Protein AF-A0A7C3DQB7-F1 (afdb_monomer_lite)

Secondary structure (DSSP, 8-state):
--HHHHHHHHHHHHHHTT--SSPEEEEEETTEE--SPEEEETT-----EEEEEEEETTEE--S-EEEEEEEE--TT-SS-EEE-SEEE--TTSEEEEEEE--SS-EEEEEEEEE--TT-SS---EEEEEEEE-TTHHHHHHHHHHHHHHHHHHHHHHHHHHHHHHHHHHHHHHHHHHHSSHHHHHHHHHHHHHHH--HHHHHHHHHHHHHTTSS-HHHHHHHHHHHHHHHHHHHHHHHS-HHHHHHHHHHHHHHH-

Radius of gyration: 28.59 Å; chains: 1; bounding box: 63×39×81 Å

Foldseek 3Di:
DVVCVVVVVVVVVVVVVDPDQDKDKFFDDPPDRDPDAAEDEAPDPPWDWRKIAIDGVNHADFFWKKAKDWPDDPPPFDPWDKDPRIFTQDPRNIGTITTDRHNDFDKTKIWMWTDDPPDPDTPIDIHIYGHDYPCVVVVVVVVVVVVVVVLLVVLLVVLVVCCVVQPVNQLVVQCVQLVDLVSLLCLLLVVCLVVVDLVSLVSSLVSCCVSVSYPPVSSVSSNNSVVVNNVVVVVVVVPVCVVVVVVVVVVVVVVD

pLDDT: mean 70.32, std 17.38, range [29.88, 95.69]

Structure (mmCIF, N/CA/C/O backbone):
data_AF-A0A7C3DQB7-F1
#
_entry.id   AF-A0A7C3DQB7-F1
#
loop_
_atom_site.group_PDB
_atom_site.id
_atom_site.type_symbol
_atom_site.label_atom_id
_atom_site.label_alt_id
_atom_site.label_comp_id
_atom_site.label_asym_id
_atom_site.label_entity_id
_atom_site.label_seq_id
_atom_site.pdbx_PDB_ins_code
_atom_site.Cartn_x
_atom_site.Cartn_y
_atom_site.Cartn_z
_atom_site.occupancy
_atom_site.B_iso_or_equiv
_atom_site.auth_seq_id
_atom_site.auth_comp_id
_atom_site.auth_asym_id
_atom_site.auth_atom_id
_atom_site.pdbx_PDB_model_num
ATOM 1 N N . MET A 1 1 ? -33.770 13.300 -24.784 1.00 46.00 1 MET A N 1
ATOM 2 C CA . MET A 1 1 ? -32.727 14.197 -24.232 1.00 46.00 1 MET A CA 1
ATOM 3 C C . MET A 1 1 ? -31.718 13.507 -23.292 1.00 46.00 1 MET A C 1
ATOM 5 O O . MET A 1 1 ? -30.933 14.201 -22.672 1.00 46.00 1 MET A O 1
ATOM 9 N N . LYS A 1 2 ? -31.690 12.160 -23.196 1.00 38.75 2 LYS A N 1
ATOM 10 C CA . LYS A 1 2 ? -30.679 11.393 -22.429 1.00 38.75 2 LYS A CA 1
ATOM 11 C C . LYS A 1 2 ? -29.595 10.732 -23.301 1.00 38.75 2 LYS A C 1
ATOM 13 O O . LYS A 1 2 ? -28.577 10.319 -22.772 1.00 38.75 2 LYS A O 1
ATOM 18 N N . SER A 1 3 ? -29.767 10.667 -24.629 1.00 38.22 3 SER A N 1
ATOM 19 C CA . SER A 1 3 ? -28.745 10.096 -25.523 1.00 38.22 3 SER A CA 1
ATOM 20 C C . SER A 1 3 ? -27.682 11.112 -25.958 1.00 38.22 3 SER A C 1
ATOM 22 O O . SER A 1 3 ? -26.527 10.746 -26.113 1.00 38.22 3 SER A O 1
ATOM 24 N N . LEU A 1 4 ? -28.030 12.399 -26.074 1.00 46.25 4 LEU A N 1
ATOM 25 C CA . LEU A 1 4 ? -27.113 13.463 -26.514 1.00 46.25 4 LEU A CA 1
ATOM 26 C C . LEU A 1 4 ? -25.909 13.672 -25.583 1.00 46.25 4 LEU A C 1
ATOM 28 O O . LEU A 1 4 ? -24.855 14.071 -26.057 1.00 46.25 4 LEU A O 1
ATOM 32 N N . PHE A 1 5 ? -26.030 13.359 -24.290 1.00 49.47 5 PHE A N 1
ATOM 33 C CA . PHE A 1 5 ? -24.924 13.513 -23.340 1.00 49.47 5 PHE A CA 1
ATOM 34 C C . PHE A 1 5 ? -23.953 12.323 -23.374 1.00 49.47 5 PHE A C 1
ATOM 36 O O . PHE A 1 5 ? -22.748 12.517 -23.296 1.00 49.47 5 PHE A O 1
ATOM 43 N N . VAL A 1 6 ? -24.457 11.099 -23.581 1.00 50.00 6 VAL A N 1
ATOM 44 C CA . VAL A 1 6 ? -23.614 9.899 -23.741 1.00 50.00 6 VAL A CA 1
ATOM 45 C C . VAL A 1 6 ? -22.915 9.915 -25.099 1.00 50.00 6 VAL A C 1
ATOM 47 O O . VAL A 1 6 ? -21.712 9.685 -25.167 1.00 50.00 6 VAL A O 1
ATOM 50 N N . TYR A 1 7 ? -23.630 10.281 -26.169 1.00 45.94 7 TYR A N 1
ATOM 51 C CA . TYR A 1 7 ? -23.009 10.487 -27.477 1.00 45.94 7 TYR A CA 1
ATOM 52 C C . TYR A 1 7 ? -22.073 11.694 -27.476 1.00 45.94 7 TYR A C 1
ATOM 54 O O . TYR A 1 7 ? -21.039 11.617 -28.116 1.00 45.94 7 TYR A O 1
ATOM 62 N N . GLY A 1 8 ? -22.372 12.760 -26.728 1.00 60.28 8 GLY A N 1
ATOM 63 C CA . GLY A 1 8 ? -21.492 13.921 -26.574 1.00 60.28 8 GLY A CA 1
ATOM 64 C C . GLY A 1 8 ? -20.206 13.605 -25.812 1.00 60.28 8 GLY A C 1
ATOM 65 O O . GLY A 1 8 ? -19.142 14.031 -26.241 1.00 60.28 8 GLY A O 1
ATOM 66 N N . LEU A 1 9 ? -20.272 12.804 -24.742 1.00 45.72 9 LEU A N 1
ATOM 67 C CA . LEU A 1 9 ? -19.091 12.352 -24.001 1.00 45.72 9 LEU A CA 1
ATOM 68 C C . LEU A 1 9 ? -18.266 11.357 -24.825 1.00 45.72 9 LEU A C 1
ATOM 70 O O . LEU A 1 9 ? -17.045 11.420 -24.801 1.00 45.72 9 LEU A O 1
ATOM 74 N N . MET A 1 10 ? -18.917 10.495 -25.611 1.00 40.31 10 MET A N 1
ATOM 75 C CA . MET A 1 10 ? -18.246 9.583 -26.539 1.00 40.31 10 MET A CA 1
ATOM 76 C C . MET A 1 10 ? -17.636 10.331 -27.734 1.00 40.31 10 MET A C 1
ATOM 78 O O . MET A 1 10 ? -16.515 10.017 -28.106 1.00 40.31 10 MET A O 1
ATOM 82 N N . LEU A 1 11 ? -18.297 11.363 -28.280 1.00 44.25 11 LEU A N 1
ATOM 83 C CA . LEU A 1 11 ? -17.734 12.237 -29.318 1.00 44.25 11 LEU A CA 1
ATOM 84 C C . LEU A 1 11 ? -16.585 13.080 -28.766 1.00 44.25 11 LEU A C 1
ATOM 86 O O . LEU A 1 11 ? -15.597 13.267 -29.454 1.00 44.25 11 LEU A O 1
ATOM 90 N N . TRP A 1 12 ? -16.688 13.575 -27.533 1.00 43.19 12 TRP A N 1
ATOM 91 C CA . TRP A 1 12 ? -15.635 14.341 -26.864 1.00 43.19 12 TRP A CA 1
ATOM 92 C C . TRP A 1 12 ? -14.424 13.458 -26.526 1.00 43.19 12 TRP A C 1
ATOM 94 O O . TRP A 1 12 ? -13.288 13.869 -26.745 1.00 43.19 12 TRP A O 1
ATOM 104 N N . PHE A 1 13 ? -14.655 12.206 -26.114 1.00 38.53 13 PHE A N 1
ATOM 105 C CA . PHE A 1 13 ? -13.614 11.189 -25.932 1.00 38.53 13 PHE A CA 1
ATOM 106 C C . PHE A 1 13 ? -13.013 10.734 -27.275 1.00 38.53 13 PHE A C 1
ATOM 108 O O . PHE A 1 13 ? -11.812 10.503 -27.364 1.00 38.53 13 PHE A O 1
ATOM 115 N N . MET A 1 14 ? -13.812 10.675 -28.348 1.00 37.47 14 MET A N 1
ATOM 116 C CA . MET A 1 14 ? -13.349 10.404 -29.717 1.00 37.47 14 MET A CA 1
ATOM 117 C C . MET A 1 14 ? -12.585 11.588 -30.333 1.00 37.47 14 MET A C 1
ATOM 119 O O . MET A 1 14 ? -11.627 11.367 -31.069 1.00 37.47 14 MET A O 1
ATOM 123 N N . LEU A 1 15 ? -12.952 12.831 -30.002 1.00 39.22 15 LEU A N 1
ATOM 124 C CA . LEU A 1 15 ? -12.290 14.060 -30.455 1.00 39.22 15 LEU A CA 1
ATOM 125 C C . LEU A 1 15 ? -10.992 14.340 -29.682 1.00 39.22 15 LEU A C 1
ATOM 127 O O . LEU A 1 15 ? -10.060 14.883 -30.266 1.00 39.22 15 LEU A O 1
ATOM 131 N N . GLN A 1 16 ? -10.878 13.907 -28.418 1.00 38.78 16 GLN A N 1
ATOM 132 C CA . GLN A 1 16 ? -9.590 13.864 -27.706 1.00 38.78 16 GLN A CA 1
ATOM 133 C C . GLN A 1 16 ? -8.645 12.770 -28.232 1.00 38.78 16 GLN A C 1
ATOM 135 O O . GLN A 1 16 ? -7.443 12.850 -28.004 1.00 38.78 16 GLN A O 1
ATOM 140 N N . GLN A 1 17 ? -9.172 11.766 -28.941 1.00 37.22 17 GLN A N 1
ATOM 141 C CA . GLN A 1 17 ? -8.421 10.628 -29.487 1.00 37.22 17 GLN A CA 1
ATOM 142 C C . GLN A 1 17 ? -8.010 10.795 -30.958 1.00 37.22 17 GLN A C 1
ATOM 144 O O . GLN A 1 17 ? -7.588 9.808 -31.556 1.00 37.22 17 GLN A O 1
ATOM 149 N N . GLY A 1 18 ? -8.136 12.002 -31.532 1.00 32.88 18 GLY A N 1
ATOM 150 C CA . GLY A 1 18 ? -7.553 12.370 -32.828 1.00 32.88 18 GLY A CA 1
ATOM 151 C C . GLY A 1 18 ? -7.708 11.298 -33.910 1.00 32.88 18 GLY A C 1
ATOM 152 O O . GLY A 1 18 ? -6.731 10.677 -34.306 1.00 32.88 18 GLY A O 1
ATOM 153 N N . TRP A 1 19 ? -8.934 11.045 -34.378 1.00 29.88 19 TRP A N 1
ATOM 154 C CA . TRP A 1 19 ? -9.154 10.180 -35.543 1.00 29.88 19 TRP A CA 1
ATOM 155 C C . TRP A 1 19 ? -8.715 10.906 -36.823 1.00 29.88 19 TRP A C 1
ATOM 157 O O . TRP A 1 19 ? -9.541 11.431 -37.569 1.00 29.88 19 TRP A O 1
ATOM 167 N N . SER A 1 20 ? -7.410 10.943 -37.077 1.00 33.19 20 SER A N 1
ATOM 168 C CA . SER A 1 20 ? -6.867 11.079 -38.424 1.00 33.19 20 SER A CA 1
ATOM 169 C C . SER A 1 20 ? -6.777 9.683 -39.052 1.00 33.19 20 SER A C 1
ATOM 171 O O . SER A 1 20 ? -6.645 8.667 -38.368 1.00 33.19 20 SER A O 1
ATOM 173 N N . SER A 1 21 ? -6.875 9.590 -40.377 1.00 32.53 21 SER A N 1
ATOM 174 C CA . SER A 1 21 ? -6.676 8.355 -41.155 1.00 32.53 21 SER A CA 1
ATOM 175 C C . SER A 1 21 ? -5.215 7.869 -41.158 1.00 32.53 21 SER A C 1
ATOM 177 O O . SER A 1 21 ? -4.777 7.203 -42.101 1.00 32.53 21 SER A O 1
ATOM 179 N N . GLU A 1 22 ? -4.456 8.243 -40.135 1.00 44.31 22 GLU A N 1
ATOM 180 C CA . GLU A 1 22 ? -3.018 8.075 -40.018 1.00 44.31 22 GLU A CA 1
ATOM 181 C C . GLU A 1 22 ? -2.684 6.758 -39.313 1.00 44.31 22 GLU A C 1
ATOM 183 O O . GLU A 1 22 ? -3.517 6.106 -38.674 1.00 44.31 22 GLU A O 1
ATOM 188 N N . LEU A 1 23 ? -1.456 6.308 -39.530 1.00 46.19 23 LEU A N 1
ATOM 189 C CA . LEU A 1 23 ? -0.911 5.122 -38.891 1.00 46.19 23 LEU A CA 1
ATOM 190 C C . LEU A 1 23 ? -0.693 5.437 -37.412 1.00 46.19 23 LEU A C 1
ATOM 192 O O . LEU A 1 23 ? 0.001 6.401 -37.120 1.00 46.19 23 LEU A O 1
ATOM 196 N N . ARG A 1 24 ? -1.264 4.627 -36.513 1.00 50.59 24 ARG A N 1
ATOM 197 C CA . ARG A 1 24 ? -1.057 4.751 -35.066 1.00 50.59 24 ARG A CA 1
ATOM 198 C C . ARG A 1 24 ? 0.006 3.780 -34.574 1.00 50.59 24 ARG A C 1
ATOM 200 O O . ARG A 1 24 ? -0.038 2.597 -34.932 1.00 50.59 24 ARG A O 1
ATOM 207 N N . ILE A 1 25 ? 0.918 4.257 -33.731 1.00 52.72 25 ILE A N 1
ATOM 208 C CA . ILE A 1 25 ? 1.920 3.439 -33.031 1.00 52.72 25 ILE A CA 1
ATOM 209 C C . ILE A 1 25 ? 1.492 3.218 -31.571 1.00 52.72 25 ILE A C 1
ATOM 211 O O . ILE A 1 25 ? 1.480 4.153 -30.779 1.00 52.72 25 ILE A O 1
ATOM 215 N N . ASP A 1 26 ? 1.215 1.972 -31.180 1.00 59.06 26 ASP A N 1
ATOM 216 C CA . ASP A 1 26 ? 0.879 1.607 -29.798 1.00 59.06 26 ASP A CA 1
ATOM 217 C C . ASP A 1 26 ? 1.982 0.750 -29.150 1.00 59.06 26 ASP A C 1
ATOM 219 O O . ASP A 1 26 ? 2.473 -0.231 -29.722 1.00 59.06 26 ASP A O 1
ATOM 223 N N . LYS A 1 27 ? 2.351 1.079 -27.904 1.00 57.03 27 LYS A N 1
ATOM 224 C CA . LYS A 1 27 ? 3.232 0.244 -27.070 1.00 57.03 27 LYS A CA 1
ATOM 225 C C . LYS A 1 27 ? 2.434 -0.928 -26.509 1.00 57.03 27 LYS A C 1
ATOM 227 O O . LYS A 1 27 ? 1.573 -0.726 -25.654 1.00 57.03 27 LYS A O 1
ATOM 232 N N . GLN A 1 28 ? 2.759 -2.150 -26.920 1.00 52.81 28 GLN A N 1
ATOM 233 C CA . GLN A 1 28 ? 2.106 -3.350 -26.402 1.00 52.81 28 GLN A CA 1
ATOM 234 C C . GLN A 1 28 ? 3.008 -4.028 -25.360 1.00 52.81 28 GLN A C 1
ATOM 236 O O . GLN A 1 28 ? 4.063 -4.565 -25.688 1.00 52.81 28 GLN A O 1
ATOM 241 N N . HIS A 1 29 ? 2.593 -4.002 -24.092 1.00 45.47 29 HIS A N 1
ATOM 242 C CA . HIS A 1 29 ? 3.190 -4.795 -23.011 1.00 45.47 29 HIS A CA 1
ATOM 243 C C . HIS A 1 29 ? 2.168 -5.861 -22.602 1.00 45.47 29 HIS A C 1
ATOM 245 O O . HIS A 1 29 ? 1.009 -5.496 -22.448 1.00 45.47 29 HIS A O 1
ATOM 251 N N . ASP A 1 30 ? 2.560 -7.139 -22.500 1.00 36.94 30 ASP A N 1
ATOM 252 C CA . ASP A 1 30 ? 1.708 -8.330 -22.255 1.00 36.94 30 ASP A CA 1
ATOM 253 C C . ASP A 1 30 ? 0.332 -8.044 -21.606 1.00 36.94 30 ASP A C 1
ATOM 255 O O . ASP A 1 30 ? 0.155 -8.135 -20.392 1.00 36.94 30 ASP A O 1
ATOM 259 N N . GLY A 1 31 ? -0.663 -7.701 -22.438 1.00 33.97 31 GLY A N 1
ATOM 260 C CA . GLY A 1 31 ? -2.051 -7.464 -22.021 1.00 33.97 31 GLY A CA 1
ATOM 261 C C . GLY A 1 31 ? -2.571 -6.016 -22.014 1.00 33.97 31 GLY A C 1
ATOM 262 O O . GLY A 1 31 ? -3.731 -5.827 -21.654 1.00 33.97 31 GLY A O 1
ATOM 263 N N . GLY A 1 32 ? -1.814 -4.997 -22.439 1.00 31.91 32 GLY A N 1
ATOM 264 C CA . GLY A 1 32 ? -2.332 -3.621 -22.506 1.00 31.91 32 GLY A CA 1
ATOM 265 C C . GLY A 1 32 ? -1.467 -2.613 -23.273 1.00 31.91 32 GLY A C 1
ATOM 266 O O . GLY A 1 32 ? -0.279 -2.837 -23.513 1.00 31.91 32 GLY A O 1
ATOM 267 N N . ILE A 1 33 ? -2.092 -1.491 -23.658 1.00 38.22 33 ILE A N 1
ATOM 268 C CA . ILE A 1 33 ? -1.424 -0.310 -24.228 1.00 38.22 33 ILE A CA 1
ATOM 269 C C . ILE A 1 33 ? -0.689 0.386 -23.079 1.00 38.22 33 ILE A C 1
ATOM 271 O O . ILE A 1 33 ? -1.323 0.972 -22.202 1.00 38.22 33 ILE A O 1
ATOM 275 N N . ALA A 1 34 ? 0.638 0.280 -23.029 1.00 43.78 34 ALA A N 1
ATOM 276 C CA . ALA A 1 34 ? 1.411 0.860 -21.935 1.00 43.78 34 ALA A CA 1
ATOM 277 C C . ALA A 1 34 ? 1.776 2.317 -22.258 1.00 43.78 34 ALA A C 1
ATOM 279 O O . ALA A 1 34 ? 2.610 2.584 -23.114 1.00 43.78 34 ALA A O 1
ATOM 280 N N . LEU A 1 35 ? 1.206 3.272 -21.527 1.00 44.69 35 LEU A N 1
ATOM 281 C CA . LEU A 1 35 ? 1.632 4.681 -21.543 1.00 44.69 35 LEU A CA 1
ATOM 282 C C . LEU A 1 35 ? 2.660 4.981 -20.437 1.00 44.69 35 LEU A C 1
ATOM 284 O O . LEU A 1 35 ? 2.729 6.090 -19.916 1.00 44.69 35 LEU A O 1
ATOM 288 N N . GLU A 1 36 ? 3.455 3.984 -20.044 1.00 50.03 36 GLU A N 1
ATOM 289 C CA . GLU A 1 36 ? 4.138 4.005 -18.751 1.00 50.03 36 GLU A CA 1
ATOM 290 C C . GLU A 1 36 ? 5.657 3.804 -18.854 1.00 50.03 36 GLU A C 1
ATOM 292 O O . GLU A 1 36 ? 6.162 2.965 -19.618 1.00 50.03 36 GLU A O 1
ATOM 297 N N . THR A 1 37 ? 6.374 4.610 -18.061 1.00 53.47 37 THR A N 1
ATOM 298 C CA . THR A 1 37 ? 7.813 4.521 -17.792 1.00 53.47 37 THR A CA 1
ATOM 299 C C . THR A 1 37 ? 8.161 3.109 -17.341 1.00 53.47 37 THR A C 1
ATOM 301 O O . THR A 1 37 ? 7.679 2.638 -16.312 1.00 53.47 37 THR A O 1
ATOM 304 N N . THR A 1 38 ? 9.023 2.424 -18.086 1.00 58.75 38 THR A N 1
ATOM 305 C CA . THR A 1 38 ? 9.415 1.053 -17.750 1.00 58.75 38 THR A CA 1
ATOM 306 C C . THR A 1 38 ? 10.691 1.087 -16.918 1.00 58.75 38 THR A C 1
ATOM 308 O O . THR A 1 38 ? 11.724 1.582 -17.368 1.00 58.75 38 THR A O 1
ATOM 311 N N . ARG A 1 39 ? 10.627 0.578 -15.685 1.00 58.94 39 ARG A N 1
ATOM 312 C CA . ARG A 1 39 ? 11.808 0.422 -14.829 1.00 58.94 39 ARG A CA 1
ATOM 313 C C . ARG A 1 39 ? 12.513 -0.886 -15.163 1.00 58.94 39 ARG A C 1
ATOM 315 O O . ARG A 1 39 ? 11.884 -1.941 -15.132 1.00 58.94 39 ARG A O 1
ATOM 322 N N . VAL A 1 40 ? 13.802 -0.814 -15.469 1.00 63.16 40 VAL A N 1
ATOM 323 C CA . VAL A 1 40 ? 14.635 -1.969 -15.829 1.00 63.16 40 VAL A CA 1
ATOM 324 C C . VAL A 1 40 ? 15.837 -2.015 -14.889 1.00 63.16 40 VAL A C 1
ATOM 326 O O . VAL A 1 40 ? 16.320 -0.972 -14.453 1.00 63.16 40 VAL A O 1
ATOM 329 N N . THR A 1 41 ? 16.299 -3.207 -14.513 1.00 62.47 41 THR A N 1
ATOM 330 C CA . THR A 1 41 ? 17.443 -3.332 -13.597 1.00 62.47 41 THR A CA 1
ATOM 331 C C . THR A 1 41 ? 18.756 -3.241 -14.380 1.00 62.47 41 THR A C 1
ATOM 333 O O . THR A 1 41 ? 18.906 -3.907 -15.403 1.00 62.47 41 THR A O 1
ATOM 336 N N . ALA A 1 42 ? 19.707 -2.430 -13.904 1.00 61.84 42 ALA A N 1
ATOM 337 C CA . ALA A 1 42 ? 21.042 -2.323 -14.506 1.00 61.84 42 ALA A CA 1
ATOM 338 C C . ALA A 1 42 ? 21.740 -3.696 -14.566 1.00 61.84 42 ALA A C 1
ATOM 340 O O . ALA A 1 42 ? 21.726 -4.434 -13.576 1.00 61.84 42 ALA A O 1
ATOM 341 N N . GLY A 1 43 ? 22.351 -4.028 -15.709 1.00 57.66 43 GLY A N 1
ATOM 342 C CA . GLY A 1 43 ? 23.081 -5.291 -15.902 1.00 57.66 43 GLY A CA 1
ATOM 343 C C . GLY A 1 43 ? 22.208 -6.530 -16.154 1.00 57.66 43 GLY A C 1
ATOM 344 O O . GLY A 1 43 ? 22.712 -7.653 -16.120 1.00 57.66 43 GLY A O 1
ATOM 345 N N . GLN A 1 44 ? 20.907 -6.357 -16.403 1.00 62.09 44 GLN A N 1
ATOM 346 C CA . GLN A 1 44 ? 20.012 -7.454 -16.771 1.00 62.09 44 GLN A CA 1
ATOM 347 C C . GLN A 1 44 ? 20.294 -7.933 -18.209 1.00 62.09 44 GLN A C 1
ATOM 349 O O . GLN A 1 44 ? 20.218 -7.156 -19.155 1.00 62.09 44 GLN A O 1
ATOM 354 N N . THR A 1 45 ? 20.601 -9.224 -18.373 1.00 56.69 45 THR A N 1
ATOM 355 C CA . THR A 1 45 ? 20.858 -9.877 -19.675 1.00 56.69 45 THR A CA 1
ATOM 356 C C . THR A 1 45 ? 19.618 -10.516 -20.306 1.00 56.69 45 THR A C 1
ATOM 358 O O . THR A 1 45 ? 19.677 -10.948 -21.455 1.00 56.69 45 THR A O 1
ATOM 361 N N . ASP A 1 46 ? 18.505 -10.589 -19.568 1.00 51.91 46 ASP A N 1
ATOM 362 C CA . ASP A 1 46 ? 17.226 -11.111 -20.055 1.00 51.91 46 ASP A CA 1
ATOM 363 C C . ASP A 1 46 ? 16.536 -10.059 -20.933 1.00 51.91 46 ASP A C 1
ATOM 365 O O . ASP A 1 46 ? 15.962 -9.086 -20.433 1.00 51.91 46 ASP A O 1
ATOM 369 N N . ILE A 1 47 ? 16.663 -10.221 -22.251 1.00 56.84 47 ILE A N 1
ATOM 370 C CA . ILE A 1 47 ? 16.161 -9.260 -23.231 1.00 56.84 47 ILE A CA 1
ATOM 371 C C . ILE A 1 47 ? 14.713 -9.599 -23.554 1.00 56.84 47 ILE A C 1
ATOM 373 O O . ILE A 1 47 ? 14.424 -10.554 -24.276 1.00 56.84 47 ILE A O 1
ATOM 377 N N . ARG A 1 48 ? 13.786 -8.784 -23.056 1.00 59.25 48 ARG A N 1
ATOM 378 C CA . ARG A 1 48 ? 12.392 -8.841 -23.500 1.00 59.25 48 ARG A CA 1
ATOM 379 C C . ARG A 1 48 ? 12.226 -7.968 -24.745 1.00 59.25 48 ARG A C 1
ATOM 381 O O . ARG A 1 48 ? 12.666 -6.815 -24.704 1.00 59.25 48 ARG A O 1
ATOM 388 N N . PRO A 1 49 ? 11.614 -8.474 -25.833 1.00 62.16 49 PRO A N 1
ATOM 389 C CA . PRO A 1 49 ? 11.385 -7.665 -27.019 1.00 62.16 49 PRO A CA 1
ATOM 390 C C . PRO A 1 49 ? 10.420 -6.527 -26.677 1.00 62.16 49 PRO A C 1
ATOM 392 O O . PRO A 1 49 ? 9.331 -6.739 -26.138 1.00 62.16 49 PRO A O 1
ATOM 395 N N . LEU A 1 50 ? 10.832 -5.302 -26.977 1.00 67.44 50 LEU A N 1
ATOM 396 C CA . LEU A 1 50 ? 9.964 -4.142 -26.990 1.00 67.44 50 LEU A CA 1
ATOM 397 C C . LEU A 1 50 ? 9.088 -4.240 -28.237 1.00 67.44 50 LEU A C 1
ATOM 399 O O . LEU A 1 50 ? 9.533 -3.946 -29.346 1.00 67.44 50 LEU A O 1
ATOM 403 N N . ARG A 1 51 ? 7.847 -4.676 -28.039 1.00 67.94 51 ARG A N 1
ATOM 404 C CA . ARG A 1 51 ? 6.875 -4.826 -29.114 1.00 67.94 51 ARG A CA 1
ATOM 405 C C . ARG A 1 51 ? 6.128 -3.525 -29.360 1.00 67.94 51 ARG A C 1
ATOM 407 O O . ARG A 1 51 ? 5.486 -2.968 -28.463 1.00 67.94 51 ARG A O 1
ATOM 414 N N . VAL A 1 52 ? 6.188 -3.070 -30.600 1.00 68.69 52 VAL A N 1
ATOM 415 C CA . VAL A 1 52 ? 5.501 -1.877 -31.078 1.00 68.69 52 VAL A CA 1
ATOM 416 C C . VAL A 1 52 ? 4.467 -2.311 -32.101 1.00 68.69 52 VAL A C 1
ATOM 418 O O . VAL A 1 52 ? 4.816 -2.911 -33.115 1.00 68.69 52 VAL A O 1
ATOM 421 N N . LYS A 1 53 ? 3.191 -2.037 -31.837 1.00 69.19 53 LYS A N 1
ATOM 422 C CA . LYS A 1 53 ? 2.106 -2.396 -32.747 1.00 69.19 53 LYS A CA 1
ATOM 423 C C . LYS A 1 53 ? 1.742 -1.193 -33.603 1.00 69.19 53 LYS A C 1
ATOM 425 O O . LYS A 1 53 ? 1.372 -0.152 -33.070 1.00 69.19 53 LYS A O 1
ATOM 430 N N . VAL A 1 54 ? 1.797 -1.353 -34.919 1.00 66.19 54 VAL A N 1
ATOM 431 C CA . VAL A 1 54 ? 1.309 -0.347 -35.863 1.00 66.19 54 VAL A CA 1
ATOM 432 C C . VAL A 1 54 ? -0.086 -0.747 -36.315 1.00 66.19 54 VAL A C 1
ATOM 434 O O . VAL A 1 54 ? -0.290 -1.812 -36.907 1.00 66.19 54 VAL A O 1
ATOM 437 N N . SER A 1 55 ? -1.059 0.107 -36.016 1.00 63.72 55 SER A N 1
ATOM 438 C CA . SER A 1 55 ? -2.455 -0.126 -36.374 1.00 63.72 55 SER A CA 1
ATOM 439 C C . SER A 1 55 ? -3.015 1.055 -37.153 1.00 63.72 55 SER A C 1
ATOM 441 O O . SER A 1 55 ? -2.793 2.210 -36.804 1.00 63.72 55 SER A O 1
ATOM 443 N N . LYS A 1 56 ? -3.807 0.773 -38.185 1.00 57.16 56 LYS A N 1
ATOM 444 C CA . LYS A 1 56 ? -4.638 1.771 -38.865 1.00 57.16 56 LYS A CA 1
ATOM 445 C C . LYS A 1 56 ? -6.085 1.430 -38.554 1.00 57.16 56 LYS A C 1
ATOM 447 O O . LYS A 1 56 ? -6.515 0.316 -38.836 1.00 57.16 56 LYS A O 1
ATOM 452 N N . LEU A 1 57 ? -6.826 2.344 -37.924 1.00 56.28 57 LEU A N 1
ATOM 453 C CA . LEU A 1 57 ? -8.216 2.097 -37.498 1.00 56.28 57 LEU A CA 1
ATOM 454 C C . LEU A 1 57 ? -8.369 0.810 -36.643 1.00 56.28 57 LEU A C 1
ATOM 456 O O . LEU A 1 57 ? -9.284 0.021 -36.863 1.00 56.28 57 LEU A O 1
ATOM 460 N N . LEU A 1 58 ? -7.445 0.571 -35.696 1.00 58.81 58 LEU A N 1
ATOM 461 C CA . LEU A 1 58 ? -7.339 -0.650 -34.864 1.00 58.81 58 LEU A CA 1
ATOM 462 C C . LEU A 1 58 ? -7.063 -1.973 -35.613 1.00 58.81 58 LEU A C 1
ATOM 464 O O . LEU A 1 58 ? -6.999 -3.029 -34.976 1.00 58.81 58 LEU A O 1
ATOM 468 N N . GLN A 1 59 ? -6.848 -1.946 -36.929 1.00 62.19 59 GLN A N 1
ATOM 469 C CA . GLN A 1 59 ? -6.442 -3.125 -37.695 1.00 62.19 59 GLN A CA 1
ATOM 470 C C . GLN A 1 59 ? -4.915 -3.164 -37.845 1.00 62.19 59 GLN A C 1
ATOM 472 O O . GLN A 1 59 ? -4.312 -2.123 -38.126 1.00 62.19 59 GLN A O 1
ATOM 477 N N . PRO A 1 60 ? -4.277 -4.333 -37.649 1.00 66.31 60 PRO A N 1
ATOM 478 C CA . PRO A 1 60 ? -2.833 -4.467 -37.791 1.00 66.31 60 PRO A CA 1
ATOM 479 C C . PRO A 1 60 ? -2.419 -4.226 -39.243 1.00 66.31 60 PRO A C 1
ATOM 481 O O . PRO A 1 60 ? -3.017 -4.790 -40.160 1.00 66.31 60 PRO A O 1
ATOM 484 N N . VAL A 1 61 ? -1.395 -3.396 -39.457 1.00 67.38 61 VAL A N 1
ATOM 485 C CA . VAL A 1 61 ? -0.872 -3.122 -40.802 1.00 67.38 61 VAL A CA 1
ATOM 486 C C . VAL A 1 61 ? 0.501 -3.765 -40.964 1.00 67.38 61 VAL A C 1
ATOM 488 O O . VAL A 1 61 ? 1.434 -3.474 -40.214 1.00 67.38 61 VAL A O 1
ATOM 491 N N . GLN A 1 62 ? 0.619 -4.648 -41.954 1.00 74.88 62 GLN A N 1
ATOM 492 C CA . GLN A 1 62 ? 1.845 -5.376 -42.277 1.00 74.88 62 GLN A CA 1
ATOM 493 C C . GLN A 1 62 ? 2.732 -4.581 -43.247 1.00 74.88 62 GLN A C 1
ATOM 495 O O . GLN A 1 62 ? 2.231 -3.876 -44.123 1.00 74.88 62 GLN A O 1
ATOM 500 N N . GLY A 1 63 ? 4.053 -4.750 -43.136 1.00 64.44 63 GLY A N 1
ATOM 501 C CA . GLY A 1 63 ? 5.019 -4.242 -44.115 1.00 64.44 63 GLY A CA 1
ATOM 502 C C . GLY A 1 63 ? 5.472 -2.796 -43.900 1.00 64.44 63 GLY A C 1
ATOM 503 O O . GLY A 1 63 ? 6.143 -2.241 -44.768 1.00 64.44 63 GLY A O 1
ATOM 504 N N . ILE A 1 64 ? 5.147 -2.186 -42.757 1.00 68.31 64 ILE A N 1
ATOM 505 C CA . ILE A 1 64 ? 5.590 -0.829 -42.411 1.00 68.31 64 ILE A CA 1
ATOM 506 C C . ILE A 1 64 ? 6.963 -0.902 -41.747 1.00 68.31 64 ILE A C 1
ATOM 508 O O . ILE A 1 64 ? 7.176 -1.696 -40.830 1.00 68.31 64 ILE A O 1
ATOM 512 N N . LYS A 1 65 ? 7.892 -0.056 -42.203 1.00 65.25 65 LYS A N 1
ATOM 513 C CA . LYS A 1 65 ? 9.207 0.113 -41.579 1.00 65.25 65 LYS A CA 1
ATOM 514 C C . LYS A 1 65 ? 9.087 1.033 -40.369 1.00 65.25 65 LYS A C 1
ATOM 516 O O . LYS A 1 65 ? 8.749 2.211 -40.500 1.00 65.25 65 LYS A O 1
ATOM 521 N N . VAL A 1 66 ? 9.386 0.485 -39.201 1.00 68.50 66 VAL A N 1
ATOM 522 C CA . VAL A 1 66 ? 9.439 1.211 -37.937 1.00 68.50 66 VAL A CA 1
ATOM 523 C C . VAL A 1 66 ? 10.904 1.374 -37.552 1.00 68.50 66 VAL A C 1
ATOM 525 O O . VAL A 1 66 ? 11.668 0.407 -37.549 1.00 68.50 66 VAL A O 1
ATOM 528 N N . TYR A 1 67 ? 11.290 2.603 -37.241 1.00 67.06 67 TYR A N 1
ATOM 529 C CA . TYR A 1 67 ? 12.643 2.981 -36.869 1.00 67.06 67 TYR A CA 1
ATOM 530 C C . TYR A 1 67 ? 12.674 3.290 -35.376 1.00 67.06 67 TYR A C 1
ATOM 532 O O . TYR A 1 67 ? 11.821 4.021 -34.870 1.00 67.06 67 TYR A O 1
ATOM 540 N N . ALA A 1 68 ? 13.663 2.762 -34.668 1.00 63.62 68 ALA A N 1
ATOM 541 C CA . ALA A 1 68 ? 13.905 3.077 -33.269 1.00 63.62 68 ALA A CA 1
ATOM 542 C C . ALA A 1 68 ? 15.262 3.769 -33.141 1.00 63.62 68 ALA A C 1
ATOM 544 O O . ALA A 1 68 ? 16.297 3.224 -33.519 1.00 63.62 68 ALA A O 1
ATOM 545 N N . SER A 1 69 ? 15.257 4.981 -32.594 1.00 59.31 69 SER A N 1
ATOM 546 C CA . SER A 1 69 ? 16.463 5.748 -32.304 1.00 59.31 69 SER A CA 1
ATOM 547 C C . SER A 1 69 ? 16.512 6.110 -30.831 1.00 59.31 69 SER A C 1
ATOM 549 O O . SER A 1 69 ? 15.509 6.426 -30.198 1.00 59.31 69 SER A O 1
ATOM 551 N N . VAL A 1 70 ? 17.710 6.101 -30.272 1.00 60.22 70 VAL A N 1
ATOM 552 C CA . VAL A 1 70 ? 17.940 6.453 -28.874 1.00 60.22 70 VAL A CA 1
ATOM 553 C C . VAL A 1 70 ? 18.241 7.939 -28.834 1.00 60.22 70 VAL A C 1
ATOM 555 O O . VAL A 1 70 ? 19.203 8.390 -29.449 1.00 60.22 70 VAL A O 1
ATOM 558 N N . THR A 1 71 ? 17.382 8.708 -28.174 1.00 59.03 71 THR A N 1
ATOM 559 C CA . THR A 1 71 ? 17.495 10.174 -28.132 1.00 59.03 71 THR A CA 1
ATOM 560 C C . THR A 1 71 ? 18.260 10.643 -26.902 1.00 59.03 71 THR A C 1
ATOM 562 O O . THR A 1 71 ? 18.970 11.639 -26.974 1.00 59.03 71 THR A O 1
ATOM 565 N N . GLU A 1 72 ? 18.173 9.909 -25.791 1.00 57.44 72 GLU A N 1
ATOM 566 C CA . GLU A 1 72 ? 18.926 10.210 -24.571 1.00 57.44 72 GLU A CA 1
ATOM 567 C C . GLU A 1 72 ? 19.535 8.927 -24.008 1.00 57.44 72 GLU A C 1
ATOM 569 O O . GLU A 1 72 ? 18.836 7.923 -23.828 1.00 57.44 72 GLU A O 1
ATOM 574 N N . LYS A 1 73 ? 20.840 8.985 -23.736 1.00 59.06 73 LYS A N 1
ATOM 575 C CA . LYS A 1 73 ? 21.652 7.917 -23.151 1.00 59.06 73 LYS A CA 1
ATOM 576 C C . LYS A 1 73 ? 22.255 8.423 -21.828 1.00 59.06 73 LYS A C 1
ATOM 578 O O . LYS A 1 73 ? 22.693 9.574 -21.797 1.00 59.06 73 LYS A O 1
ATOM 583 N N . PRO A 1 74 ? 22.320 7.604 -20.765 1.00 55.84 74 PRO A N 1
ATOM 584 C CA . PRO A 1 74 ? 23.054 7.940 -19.548 1.00 55.84 74 PRO A CA 1
ATOM 585 C C . PRO A 1 74 ? 24.530 8.253 -19.852 1.00 55.84 74 PRO A C 1
ATOM 587 O O . PRO A 1 74 ? 25.198 7.507 -20.574 1.00 55.84 74 PRO A O 1
ATOM 590 N N . GLU A 1 75 ? 25.058 9.350 -19.305 1.00 49.62 75 GLU A N 1
ATOM 591 C CA . GLU A 1 75 ? 26.477 9.700 -19.444 1.00 49.62 75 GLU A CA 1
ATOM 592 C C . GLU A 1 75 ? 27.376 8.584 -18.866 1.00 49.62 75 GLU A C 1
ATOM 594 O O . GLU A 1 75 ? 27.177 8.137 -17.738 1.00 49.62 75 GLU A O 1
ATOM 599 N N . GLY A 1 76 ? 28.376 8.132 -19.638 1.00 53.16 76 GLY A N 1
ATOM 600 C CA . GLY A 1 76 ? 29.396 7.169 -19.183 1.00 53.16 76 GLY A CA 1
ATOM 601 C C . GLY A 1 76 ? 29.125 5.679 -19.446 1.00 53.16 76 GLY A C 1
ATOM 602 O O . GLY A 1 76 ? 29.803 4.829 -18.877 1.00 53.16 76 GLY A O 1
ATOM 603 N N . GLU A 1 77 ? 28.153 5.325 -20.289 1.00 51.34 77 GLU A N 1
ATOM 604 C CA . GLU A 1 77 ? 27.808 3.917 -20.552 1.00 51.34 77 GLU A CA 1
ATOM 605 C C . GLU A 1 77 ? 28.716 3.212 -21.582 1.00 51.34 77 GLU A C 1
ATOM 607 O O . GLU A 1 77 ? 28.600 3.448 -22.793 1.00 51.34 77 GLU A O 1
ATOM 612 N N . ASP A 1 78 ? 29.484 2.225 -21.113 1.00 51.31 78 ASP A N 1
ATOM 613 C CA . ASP A 1 78 ? 29.922 1.066 -21.900 1.00 51.31 78 ASP A CA 1
ATOM 614 C C . ASP A 1 78 ? 28.872 -0.056 -21.776 1.00 51.31 78 ASP A C 1
ATOM 616 O O . ASP A 1 78 ? 28.562 -0.518 -20.678 1.00 51.31 78 ASP A O 1
ATOM 620 N N . GLY A 1 79 ? 28.300 -0.499 -22.903 1.00 55.00 79 GLY A N 1
ATOM 621 C CA . GLY A 1 79 ? 27.405 -1.670 -22.956 1.00 55.00 79 GLY A CA 1
ATOM 622 C C . GLY A 1 79 ? 25.960 -1.420 -23.401 1.00 55.00 79 GLY A C 1
ATOM 623 O O . GLY A 1 79 ? 25.249 -2.387 -23.659 1.00 55.00 79 GLY A O 1
ATOM 624 N N . PHE A 1 80 ? 25.537 -0.166 -23.571 1.00 60.75 80 PHE A N 1
ATOM 625 C CA . PHE A 1 80 ? 24.230 0.151 -24.155 1.00 60.75 80 PHE A CA 1
ATOM 626 C C . PHE A 1 80 ? 24.157 -0.281 -25.619 1.00 60.75 80 PHE A C 1
ATOM 628 O O . PHE A 1 80 ? 24.978 0.153 -26.436 1.00 60.75 80 PHE A O 1
ATOM 635 N N . ARG A 1 81 ? 23.173 -1.119 -25.958 1.00 62.84 81 ARG A N 1
ATOM 636 C CA . ARG A 1 81 ? 22.937 -1.581 -27.332 1.00 62.84 81 ARG A CA 1
ATOM 637 C C . ARG A 1 81 ? 21.443 -1.658 -27.618 1.00 62.84 81 ARG A C 1
ATOM 639 O O . ARG A 1 81 ? 20.689 -2.281 -26.875 1.00 62.84 81 ARG A O 1
ATOM 646 N N . LEU A 1 82 ? 21.038 -1.056 -28.729 1.00 62.31 82 LEU A N 1
ATOM 647 C CA . LEU A 1 82 ? 19.761 -1.333 -29.371 1.00 62.31 82 LEU A CA 1
ATOM 648 C C . LEU A 1 82 ? 20.051 -2.310 -30.514 1.00 62.31 82 LEU A C 1
ATOM 650 O O . LEU A 1 82 ? 20.862 -1.998 -31.386 1.00 62.31 82 LEU A O 1
ATOM 654 N N . ILE A 1 83 ? 19.458 -3.503 -30.475 1.00 63.69 83 ILE A N 1
ATOM 655 C CA . ILE A 1 83 ? 19.566 -4.476 -31.568 1.00 63.69 83 ILE A CA 1
ATOM 656 C C . ILE A 1 83 ? 18.301 -4.360 -32.420 1.00 63.69 83 ILE A C 1
ATOM 658 O O . ILE A 1 83 ? 17.192 -4.447 -31.889 1.00 63.69 83 ILE A O 1
ATOM 662 N N . ASN A 1 84 ? 18.510 -4.192 -33.729 1.00 57.81 84 ASN A N 1
ATOM 663 C CA . ASN A 1 84 ? 17.533 -3.791 -34.745 1.00 57.81 84 ASN A CA 1
ATOM 664 C C . ASN A 1 84 ? 17.080 -2.338 -34.556 1.00 57.81 84 ASN A C 1
ATOM 666 O O . ASN A 1 84 ? 16.131 -2.052 -33.842 1.00 57.81 84 ASN A O 1
ATOM 670 N N . ASP A 1 85 ? 17.775 -1.415 -35.210 1.00 60.88 85 ASP A N 1
ATOM 671 C CA . ASP A 1 85 ? 17.373 -0.014 -35.389 1.00 60.88 85 ASP A CA 1
ATOM 672 C C . ASP A 1 85 ? 16.160 0.127 -36.327 1.00 60.88 85 ASP A C 1
ATOM 674 O O . ASP A 1 85 ? 15.407 1.098 -36.237 1.00 60.88 85 ASP A O 1
ATOM 678 N N . ILE A 1 86 ? 15.946 -0.869 -37.193 1.00 61.56 86 ILE A N 1
ATOM 679 C CA . ILE A 1 86 ? 14.834 -0.948 -38.142 1.00 61.56 86 ILE A CA 1
ATOM 680 C C . ILE A 1 86 ? 14.143 -2.305 -38.000 1.00 61.56 86 ILE A C 1
ATOM 682 O O . ILE A 1 86 ? 14.769 -3.353 -38.170 1.00 61.56 86 ILE A O 1
ATOM 686 N N . ALA A 1 87 ? 12.835 -2.293 -37.750 1.00 66.38 87 ALA A N 1
ATOM 687 C CA . ALA A 1 87 ? 12.000 -3.489 -37.741 1.00 66.38 87 ALA A CA 1
ATOM 688 C C . ALA A 1 87 ? 10.782 -3.296 -38.656 1.00 66.38 87 ALA A C 1
ATOM 690 O O . ALA A 1 87 ? 10.186 -2.221 -38.717 1.00 66.38 87 ALA A O 1
ATOM 691 N N . VAL A 1 88 ? 10.428 -4.343 -39.405 1.00 70.81 88 VAL A N 1
ATOM 692 C CA . VAL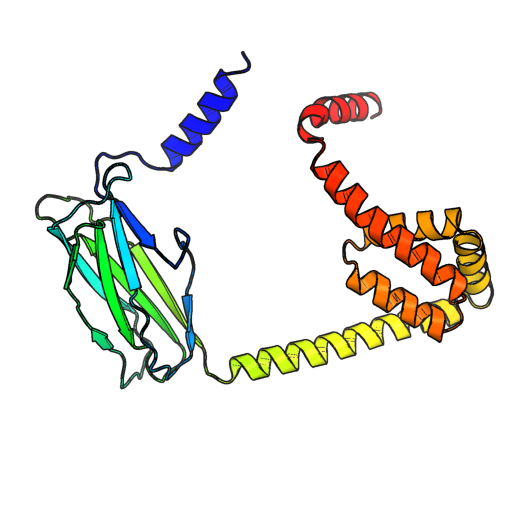 A 1 88 ? 9.271 -4.344 -40.312 1.00 70.81 88 VAL A CA 1
ATOM 693 C C . VAL A 1 88 ? 8.109 -5.043 -39.626 1.00 70.81 88 VAL A C 1
ATOM 695 O O . VAL A 1 88 ? 8.302 -6.106 -39.037 1.00 70.81 88 VAL A O 1
ATOM 698 N N . THR A 1 89 ? 6.909 -4.469 -39.713 1.00 68.12 89 THR A N 1
ATOM 699 C CA . THR A 1 89 ? 5.728 -5.057 -39.076 1.00 68.12 89 THR A CA 1
ATOM 700 C C . THR A 1 89 ? 5.343 -6.403 -39.695 1.00 68.12 89 THR A C 1
ATOM 702 O O . THR A 1 89 ? 5.207 -6.529 -40.918 1.00 68.12 89 THR A O 1
ATOM 705 N N . GLY A 1 90 ? 5.168 -7.413 -38.836 1.00 69.75 90 GLY A N 1
ATOM 706 C CA . GLY A 1 90 ? 4.718 -8.758 -39.202 1.00 69.75 90 GLY A CA 1
ATOM 707 C C . GLY A 1 90 ? 3.227 -8.837 -39.555 1.00 69.75 90 GLY A C 1
ATOM 708 O O . GLY A 1 90 ? 2.529 -7.828 -39.640 1.00 69.75 90 GLY A O 1
ATOM 709 N N . ALA A 1 91 ? 2.714 -10.056 -39.757 1.00 60.56 91 ALA A N 1
ATOM 710 C CA . ALA A 1 91 ? 1.296 -10.310 -40.065 1.00 60.56 91 ALA A CA 1
ATOM 711 C C . ALA A 1 91 ? 0.334 -9.898 -38.927 1.00 60.56 91 ALA A C 1
ATOM 713 O O . ALA A 1 91 ? -0.862 -9.721 -39.141 1.00 60.56 91 ALA A O 1
ATOM 714 N N . ASP A 1 92 ? 0.863 -9.731 -37.719 1.00 62.25 92 ASP A N 1
ATOM 715 C CA . ASP A 1 92 ? 0.191 -9.238 -36.518 1.00 62.25 92 ASP A CA 1
ATOM 716 C C . ASP A 1 92 ? 0.284 -7.708 -36.351 1.00 62.25 92 ASP A C 1
ATOM 718 O O . ASP A 1 92 ? -0.271 -7.156 -35.396 1.00 62.25 92 ASP A O 1
ATOM 722 N N . GLY A 1 93 ? 0.950 -7.014 -37.283 1.00 63.25 93 GLY A N 1
ATOM 723 C CA . GLY A 1 93 ? 1.180 -5.570 -37.242 1.00 63.25 93 GLY A CA 1
ATOM 724 C C . GLY A 1 93 ? 2.252 -5.145 -36.236 1.00 63.25 93 GLY A C 1
ATOM 725 O O . GLY A 1 93 ? 2.340 -3.958 -35.923 1.00 63.25 93 GLY A O 1
ATOM 726 N N . CYS A 1 94 ? 3.053 -6.081 -35.713 1.00 68.19 94 CYS A N 1
ATOM 727 C CA . CYS A 1 94 ? 4.039 -5.811 -34.668 1.00 68.19 94 CYS A CA 1
ATOM 728 C C . CYS A 1 94 ? 5.467 -5.714 -35.218 1.00 68.19 94 CYS A C 1
ATOM 730 O O . CYS A 1 94 ? 5.875 -6.512 -36.062 1.00 68.19 94 CYS A O 1
ATOM 732 N N . ALA A 1 95 ? 6.227 -4.755 -34.697 1.00 69.12 95 ALA A N 1
ATOM 733 C CA . ALA A 1 95 ? 7.665 -4.606 -34.869 1.00 69.12 95 ALA A CA 1
ATOM 734 C C . ALA A 1 95 ? 8.353 -4.832 -33.510 1.00 69.12 95 ALA A C 1
ATOM 736 O O . ALA A 1 95 ? 8.020 -4.168 -32.525 1.00 69.12 95 ALA A O 1
ATOM 737 N N . ASP A 1 96 ? 9.286 -5.784 -33.452 1.00 69.12 96 ASP A N 1
ATOM 738 C CA . ASP A 1 96 ? 9.988 -6.167 -32.224 1.00 69.12 96 ASP A CA 1
ATOM 739 C C . ASP A 1 96 ? 11.398 -5.543 -32.187 1.00 69.12 96 ASP A C 1
ATOM 741 O O . ASP A 1 96 ? 12.215 -5.764 -33.086 1.00 69.12 96 ASP A O 1
ATOM 745 N N . PHE A 1 97 ? 11.694 -4.797 -31.120 1.00 69.62 97 PHE A N 1
ATOM 746 C CA . PHE A 1 97 ? 12.994 -4.165 -30.865 1.00 69.62 97 PHE A CA 1
ATOM 747 C C . PHE A 1 97 ? 13.660 -4.777 -29.631 1.00 69.62 97 PHE A C 1
ATOM 749 O O . PHE A 1 97 ? 12.989 -5.063 -28.641 1.00 69.62 97 PHE A O 1
ATOM 756 N N . TYR A 1 98 ? 14.981 -4.947 -29.635 1.00 66.69 98 TYR A N 1
ATOM 757 C CA . TYR A 1 98 ? 15.699 -5.538 -28.501 1.00 66.69 98 TYR A CA 1
ATOM 758 C C . TYR A 1 98 ? 16.533 -4.473 -27.785 1.00 66.69 98 TYR A C 1
ATOM 760 O O . TYR A 1 98 ? 17.439 -3.873 -28.366 1.00 66.69 98 TYR A O 1
ATOM 768 N N . TYR A 1 99 ? 16.217 -4.243 -26.510 1.00 70.31 99 TYR A N 1
ATOM 769 C CA . TYR A 1 99 ? 16.839 -3.217 -25.674 1.00 70.31 99 TYR A CA 1
ATOM 770 C C . TYR A 1 99 ? 17.754 -3.847 -24.620 1.00 70.31 99 TYR A C 1
ATOM 772 O O . TYR A 1 99 ? 17.293 -4.646 -23.804 1.00 70.31 99 TYR A O 1
ATOM 780 N N . TYR A 1 100 ? 19.032 -3.455 -24.614 1.00 68.25 100 TYR A N 1
ATOM 781 C CA . TYR A 1 100 ? 19.991 -3.844 -23.581 1.00 68.25 100 TYR A CA 1
ATOM 782 C C . TYR A 1 100 ? 20.199 -2.674 -22.612 1.00 68.25 100 TYR A C 1
ATOM 784 O O . TYR A 1 100 ? 20.868 -1.704 -22.989 1.00 68.25 100 TYR A O 1
ATOM 792 N N . PRO A 1 101 ? 19.650 -2.742 -21.382 1.00 61.25 101 PRO A N 1
ATOM 793 C CA . PRO A 1 101 ? 19.965 -1.768 -20.344 1.00 61.25 101 PRO A CA 1
ATOM 794 C C . PRO A 1 101 ? 21.456 -1.908 -20.020 1.00 61.25 101 PRO A C 1
ATOM 796 O O . PRO A 1 101 ? 21.913 -2.999 -19.670 1.00 61.25 101 PRO A O 1
ATOM 799 N N . GLY A 1 102 ? 22.241 -0.842 -20.166 1.00 64.56 102 GLY A N 1
ATOM 800 C CA . GLY A 1 102 ? 23.647 -0.897 -19.788 1.00 64.56 102 GLY A CA 1
ATOM 801 C C . GLY A 1 102 ? 23.833 -1.083 -18.279 1.00 64.56 102 GLY A C 1
ATOM 802 O O . GLY A 1 102 ? 22.904 -1.342 -17.505 1.00 64.56 102 GLY A O 1
ATOM 803 N N . ASN A 1 103 ? 25.083 -0.979 -17.836 1.00 60.28 103 ASN A N 1
ATOM 804 C CA . ASN A 1 103 ? 25.450 -1.257 -16.445 1.00 60.28 103 ASN A CA 1
ATOM 805 C C . ASN A 1 103 ? 25.376 -0.018 -15.529 1.00 60.28 103 ASN A C 1
ATOM 807 O O . ASN A 1 103 ? 25.712 -0.092 -14.348 1.00 60.28 103 ASN A O 1
ATOM 811 N N . VAL A 1 104 ? 24.952 1.129 -16.066 1.00 63.59 104 VAL A N 1
ATOM 812 C CA . VAL A 1 104 ? 24.880 2.405 -15.345 1.00 63.59 104 VAL A CA 1
ATOM 813 C C . VAL A 1 104 ? 23.415 2.76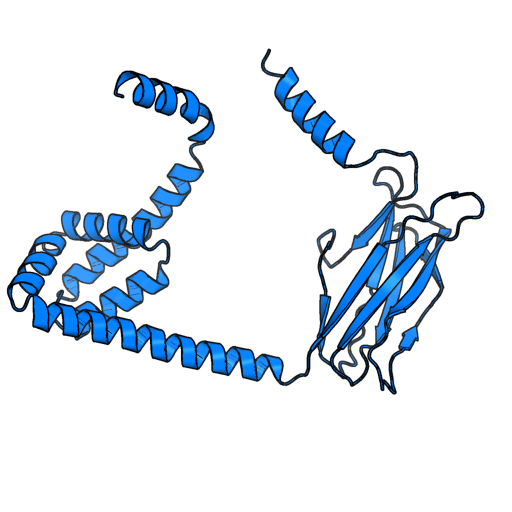4 -15.110 1.00 63.59 104 VAL A C 1
ATOM 815 O O . VAL A 1 104 ? 22.594 2.716 -16.021 1.00 63.59 104 VAL A O 1
ATOM 818 N N . ALA A 1 105 ? 23.074 3.111 -13.868 1.00 59.81 105 ALA A N 1
ATOM 819 C CA . ALA A 1 105 ? 21.740 3.597 -13.533 1.00 59.81 105 ALA A CA 1
ATOM 820 C C . ALA A 1 105 ? 21.521 4.996 -14.133 1.00 59.81 105 ALA A C 1
ATOM 822 O O . ALA A 1 105 ? 22.362 5.877 -13.967 1.00 59.81 105 ALA A O 1
ATOM 823 N N . GLY A 1 106 ? 20.390 5.208 -14.803 1.00 60.06 106 GLY A N 1
ATOM 824 C CA . GLY A 1 106 ? 20.097 6.452 -15.512 1.00 60.06 106 GLY A CA 1
ATOM 825 C C . GLY A 1 106 ? 18.789 6.395 -16.295 1.00 60.06 106 GLY A C 1
ATOM 826 O O . GLY A 1 106 ? 18.163 5.340 -16.421 1.00 60.06 106 GLY A O 1
ATOM 827 N N . GLU A 1 107 ? 18.355 7.543 -16.810 1.00 59.25 107 GLU A N 1
ATOM 828 C CA . GLU A 1 107 ? 17.222 7.602 -17.734 1.00 59.25 107 GLU A CA 1
ATOM 829 C C . GLU A 1 107 ? 17.712 7.358 -19.161 1.00 59.25 107 GLU A C 1
ATOM 831 O O . GLU A 1 107 ? 18.652 8.000 -19.622 1.00 59.25 107 GLU A O 1
ATOM 836 N N . SER A 1 108 ? 17.072 6.431 -19.867 1.00 56.91 108 SER A N 1
ATOM 837 C CA . SER A 1 108 ? 17.229 6.274 -21.313 1.00 56.91 108 SER A CA 1
ATOM 838 C C . SER A 1 108 ? 15.910 6.604 -21.994 1.00 56.91 108 SER A C 1
ATOM 840 O O . SER A 1 108 ? 14.851 6.123 -21.574 1.00 56.91 108 SER A O 1
ATOM 842 N N . ARG A 1 109 ? 15.960 7.399 -23.063 1.00 61.00 109 ARG A N 1
ATOM 843 C CA . ARG A 1 109 ? 14.788 7.662 -23.909 1.00 61.00 109 ARG A CA 1
ATOM 844 C C . ARG A 1 109 ? 15.004 7.041 -25.276 1.00 61.00 109 ARG A C 1
ATOM 846 O O . ARG A 1 109 ? 15.934 7.413 -25.990 1.00 61.00 109 ARG A O 1
ATOM 853 N N . VAL A 1 110 ? 14.132 6.105 -25.631 1.00 62.56 110 VAL A N 1
ATOM 854 C CA . VAL A 1 110 ? 14.100 5.486 -26.959 1.00 62.56 110 VAL A CA 1
ATOM 855 C C . VAL A 1 110 ? 12.904 6.058 -27.702 1.00 62.56 110 VAL A C 1
ATOM 857 O O . VAL A 1 110 ? 11.769 5.889 -27.270 1.00 62.56 110 VAL A O 1
ATOM 860 N N . CYS A 1 111 ? 13.149 6.763 -28.793 1.00 60.12 111 CYS A N 1
ATOM 861 C CA . CYS A 1 111 ? 12.117 7.285 -29.674 1.00 60.12 111 CYS A CA 1
ATOM 862 C C . CYS A 1 111 ? 11.881 6.290 -30.805 1.00 60.12 111 CYS A C 1
ATOM 864 O O . CYS A 1 111 ? 12.825 5.850 -31.460 1.00 60.12 111 CYS A O 1
ATOM 866 N N . VAL A 1 112 ? 10.622 5.952 -31.048 1.00 62.47 112 VAL A N 1
ATOM 867 C CA . VAL A 1 112 ? 10.216 5.102 -32.167 1.00 62.47 112 VAL A CA 1
ATOM 868 C C . VAL A 1 112 ? 9.375 5.940 -33.120 1.00 62.47 112 VAL A C 1
ATOM 870 O O . VAL A 1 112 ? 8.457 6.634 -32.680 1.00 62.47 112 VAL A O 1
ATOM 873 N N . TYR A 1 113 ? 9.714 5.895 -34.406 1.00 62.25 113 TYR A N 1
ATOM 874 C CA . TYR A 1 113 ? 9.043 6.638 -35.470 1.00 62.25 113 TYR A CA 1
ATOM 875 C C . TYR A 1 113 ? 8.805 5.744 -36.694 1.00 62.25 113 TYR A C 1
ATOM 877 O O . TYR A 1 113 ? 9.585 4.837 -36.989 1.00 62.25 113 TYR A O 1
ATOM 885 N N . ILE A 1 114 ? 7.716 5.990 -37.422 1.00 61.31 114 ILE A N 1
ATOM 886 C CA . ILE A 1 114 ? 7.462 5.353 -38.721 1.00 61.31 114 ILE A CA 1
ATOM 887 C C . ILE A 1 114 ? 8.148 6.186 -39.804 1.00 61.31 114 ILE A C 1
ATOM 889 O O . ILE A 1 114 ? 7.901 7.384 -39.916 1.00 61.31 114 ILE A O 1
ATOM 893 N N . GLY A 1 115 ? 8.991 5.553 -40.619 1.00 57.22 115 GLY A N 1
ATOM 894 C CA . GLY A 1 115 ? 9.519 6.176 -41.829 1.00 57.22 115 GLY A CA 1
ATOM 895 C C . GLY A 1 115 ? 8.613 5.820 -42.997 1.00 57.22 115 GLY A C 1
ATOM 896 O O . GLY A 1 115 ? 8.711 4.720 -43.540 1.00 57.22 115 GLY A O 1
ATOM 897 N N . SER A 1 116 ? 7.717 6.730 -43.366 1.00 47.69 116 SER A N 1
ATOM 898 C CA . SER A 1 116 ? 6.993 6.657 -44.634 1.00 47.69 116 SER A CA 1
ATOM 899 C C . SER A 1 116 ? 7.266 7.940 -45.410 1.00 47.69 116 SER A C 1
ATOM 901 O O . SER A 1 116 ? 7.101 9.018 -44.841 1.00 47.69 116 SER A O 1
ATOM 903 N N . ASP A 1 117 ? 7.639 7.818 -46.686 1.00 48.84 117 ASP A N 1
ATOM 904 C CA . ASP A 1 117 ? 7.867 8.931 -47.630 1.00 48.84 117 ASP A CA 1
ATOM 905 C C . ASP A 1 117 ? 6.625 9.834 -47.846 1.00 48.84 117 ASP A C 1
ATOM 907 O O . ASP A 1 117 ? 6.689 10.800 -48.597 1.00 48.84 117 ASP A O 1
ATOM 911 N N . GLU A 1 118 ? 5.496 9.557 -47.183 1.00 45.59 118 GLU A N 1
ATOM 912 C CA . GLU A 1 118 ? 4.227 10.286 -47.323 1.00 45.59 118 GLU A CA 1
ATOM 913 C C . GLU A 1 118 ? 3.651 10.836 -46.000 1.00 45.59 118 GLU A C 1
ATOM 915 O O . GLU A 1 118 ? 2.511 11.294 -45.977 1.00 45.59 118 GLU A O 1
ATOM 920 N N . ALA A 1 119 ? 4.398 10.832 -44.889 1.00 40.72 119 ALA A N 1
ATOM 921 C CA . ALA A 1 119 ? 3.901 11.373 -43.617 1.00 40.72 119 ALA A CA 1
ATOM 922 C C . ALA A 1 119 ? 4.592 12.698 -43.268 1.00 40.72 119 ALA A C 1
ATOM 924 O O . ALA A 1 119 ? 5.713 12.721 -42.766 1.00 40.72 119 ALA A O 1
ATOM 925 N N . GLU A 1 120 ? 3.888 13.808 -43.502 1.00 42.75 120 GLU A N 1
ATOM 926 C CA . GLU A 1 120 ? 4.333 15.180 -43.204 1.00 42.75 120 GLU A CA 1
ATOM 927 C C . GLU A 1 120 ? 4.454 15.466 -41.687 1.00 42.75 120 GLU A C 1
ATOM 929 O O . GLU A 1 120 ? 4.989 16.496 -41.287 1.00 42.75 120 GLU A O 1
ATOM 934 N N . PHE A 1 121 ? 4.052 14.519 -40.828 1.00 40.22 121 PHE A N 1
ATOM 935 C CA . PHE A 1 121 ? 4.337 14.505 -39.391 1.00 40.22 121 PHE A CA 1
ATOM 936 C C . PHE A 1 121 ? 4.562 13.054 -38.919 1.00 40.22 121 PHE A C 1
ATOM 938 O O . PHE A 1 121 ? 3.603 12.284 -38.867 1.00 40.22 121 PHE A O 1
ATOM 945 N N . PRO A 1 122 ? 5.791 12.624 -38.570 1.00 47.47 122 PRO A N 1
ATOM 946 C CA . PRO A 1 122 ? 5.986 11.300 -37.988 1.00 47.47 122 PRO A CA 1
ATOM 947 C C . PRO A 1 122 ? 5.371 11.278 -36.583 1.00 47.47 122 PRO A C 1
ATOM 949 O O . PRO A 1 122 ? 5.724 12.098 -35.736 1.00 47.47 122 PRO A O 1
ATOM 952 N N . GLU A 1 123 ? 4.458 10.347 -36.307 1.00 47.59 123 GLU A N 1
ATOM 953 C CA . GLU A 1 123 ? 3.988 10.103 -34.942 1.00 47.59 123 GLU A CA 1
ATOM 954 C C . GLU A 1 123 ? 5.169 9.540 -34.127 1.00 47.59 123 GLU A C 1
ATOM 956 O O . GLU A 1 123 ? 5.639 8.425 -34.359 1.00 47.59 123 GLU A O 1
ATOM 961 N N . ILE A 1 124 ? 5.722 10.352 -33.220 1.00 54.16 124 ILE A N 1
ATOM 962 C CA . ILE A 1 124 ? 6.885 9.992 -32.399 1.00 54.16 124 ILE A CA 1
ATOM 963 C C . ILE A 1 124 ? 6.380 9.439 -31.067 1.00 54.16 124 ILE A C 1
ATOM 965 O O . ILE A 1 124 ? 5.865 10.186 -30.233 1.00 54.16 124 ILE A O 1
ATOM 969 N N . THR A 1 125 ? 6.589 8.145 -30.820 1.00 57.16 125 THR A N 1
ATOM 970 C CA . THR A 1 125 ? 6.360 7.558 -29.491 1.00 57.16 125 THR A CA 1
ATOM 971 C C . THR A 1 125 ? 7.677 7.482 -28.727 1.00 57.16 125 THR A C 1
ATOM 973 O O . THR A 1 125 ? 8.617 6.805 -29.145 1.00 57.16 125 THR A O 1
ATOM 976 N N . VAL A 1 126 ? 7.752 8.172 -27.585 1.00 57.34 126 VAL A N 1
ATOM 977 C CA . VAL A 1 126 ? 8.942 8.183 -26.722 1.00 57.34 126 VAL A CA 1
ATOM 978 C C . VAL A 1 126 ? 8.780 7.186 -25.579 1.00 57.34 126 VAL A C 1
ATOM 980 O O . VAL A 1 126 ? 7.944 7.349 -24.691 1.00 57.34 126 VAL A O 1
ATOM 983 N N . PHE A 1 127 ? 9.641 6.179 -25.552 1.00 60.16 127 PHE A N 1
ATOM 984 C CA . PHE A 1 127 ? 9.745 5.201 -24.483 1.00 60.16 127 PHE A CA 1
ATOM 985 C C . PHE A 1 127 ? 10.749 5.690 -23.442 1.00 60.16 127 PHE A C 1
ATOM 987 O O . PHE A 1 127 ? 11.945 5.801 -23.714 1.00 60.16 127 PHE A O 1
ATOM 994 N N . ARG A 1 128 ? 10.263 5.966 -22.230 1.00 55.84 128 ARG A N 1
ATOM 995 C CA . ARG A 1 128 ? 11.116 6.279 -21.078 1.00 55.84 128 ARG A CA 1
ATOM 996 C C . ARG A 1 128 ? 11.473 4.988 -20.351 1.00 55.84 128 ARG A C 1
ATOM 998 O O . ARG A 1 128 ? 10.590 4.312 -19.816 1.00 55.84 128 ARG A O 1
ATOM 1005 N N . PHE A 1 129 ? 12.760 4.671 -20.316 1.00 61.78 129 PHE A N 1
ATOM 1006 C CA . PHE A 1 129 ? 13.315 3.592 -19.512 1.00 61.78 129 PHE A CA 1
ATOM 1007 C C . PHE A 1 129 ? 14.074 4.192 -18.336 1.00 61.78 129 PHE A C 1
ATOM 1009 O O . PHE A 1 129 ? 14.978 5.006 -18.521 1.00 61.78 129 PHE A O 1
ATOM 1016 N N . GLN A 1 130 ? 13.704 3.798 -17.121 1.00 59.06 130 GLN A N 1
ATOM 1017 C CA . GLN A 1 130 ? 14.479 4.132 -15.930 1.00 59.06 130 GLN A CA 1
ATOM 1018 C C . GLN A 1 130 ? 15.307 2.917 -15.536 1.00 59.06 130 GLN A C 1
ATOM 1020 O O . GLN A 1 130 ? 14.761 1.913 -15.072 1.00 59.06 130 GLN A O 1
ATOM 1025 N N . ILE A 1 131 ? 16.620 3.008 -15.731 1.00 63.22 131 ILE A N 1
ATOM 1026 C CA . ILE A 1 131 ? 17.560 1.972 -15.317 1.00 63.22 131 ILE A CA 1
ATOM 1027 C C . ILE A 1 131 ? 17.837 2.169 -13.826 1.00 63.22 131 ILE A C 1
ATOM 1029 O O . ILE A 1 131 ? 18.457 3.153 -13.418 1.00 63.22 131 ILE A O 1
ATOM 1033 N N . VAL A 1 132 ? 17.362 1.241 -12.999 1.00 64.25 132 VAL A N 1
ATOM 1034 C CA . VAL A 1 132 ? 17.511 1.290 -11.540 1.00 64.25 132 VAL A CA 1
ATOM 1035 C C . VAL A 1 132 ? 18.595 0.303 -11.103 1.00 64.25 132 VAL A C 1
ATOM 1037 O O . VAL A 1 132 ? 18.666 -0.827 -11.586 1.00 64.25 132 VAL A O 1
ATOM 1040 N N . SER A 1 133 ? 19.461 0.712 -10.173 1.00 64.12 133 SER A N 1
ATOM 1041 C CA . SER A 1 133 ? 20.507 -0.165 -9.625 1.00 64.12 133 SER A CA 1
ATOM 1042 C C . SER A 1 133 ? 19.908 -1.362 -8.878 1.00 64.12 133 SER A C 1
ATOM 1044 O O . SER A 1 133 ? 18.960 -1.182 -8.120 1.00 64.12 133 SER A O 1
ATOM 1046 N N . ALA A 1 134 ? 20.497 -2.561 -8.988 1.00 65.44 134 ALA A N 1
ATOM 1047 C CA . ALA A 1 134 ? 20.026 -3.799 -8.332 1.00 65.44 134 ALA A CA 1
ATOM 1048 C C . ALA A 1 134 ? 19.832 -3.702 -6.796 1.00 65.44 134 ALA A C 1
ATOM 1050 O O . ALA A 1 134 ? 19.187 -4.548 -6.179 1.00 65.44 134 ALA A O 1
ATOM 1051 N N . ARG A 1 135 ? 20.348 -2.641 -6.162 1.00 70.88 135 ARG A N 1
ATOM 1052 C CA . ARG A 1 135 ? 20.182 -2.336 -4.733 1.00 70.88 135 ARG A CA 1
ATOM 1053 C C . ARG A 1 135 ? 18.798 -1.779 -4.375 1.00 70.88 135 ARG A C 1
ATOM 1055 O O . ARG A 1 135 ? 18.495 -1.648 -3.191 1.00 70.88 135 ARG A O 1
ATOM 1062 N N . TRP A 1 136 ? 17.955 -1.466 -5.360 1.00 76.12 136 TRP A N 1
ATOM 1063 C CA . TRP A 1 136 ? 16.615 -0.913 -5.139 1.00 76.12 136 TRP A CA 1
ATOM 1064 C C . TRP A 1 136 ? 15.706 -1.856 -4.345 1.00 76.12 136 TRP A C 1
ATOM 1066 O O . TRP A 1 136 ? 14.951 -1.397 -3.494 1.00 76.12 136 TRP A O 1
ATOM 1076 N N . VAL A 1 137 ? 15.837 -3.171 -4.556 1.00 79.31 137 VAL A N 1
ATOM 1077 C CA . VAL A 1 137 ? 15.078 -4.183 -3.805 1.00 79.31 137 VAL A CA 1
ATOM 1078 C C . VAL A 1 137 ? 15.399 -4.081 -2.317 1.00 79.31 137 VAL A C 1
ATOM 1080 O O . VAL A 1 137 ? 14.493 -4.030 -1.491 1.00 79.31 137 VAL A O 1
ATOM 1083 N N . TRP A 1 138 ? 16.683 -3.958 -1.971 1.00 84.38 138 TRP A N 1
ATOM 1084 C CA . TRP A 1 138 ? 17.104 -3.761 -0.587 1.00 84.38 138 TRP A CA 1
ATOM 1085 C C . TRP A 1 138 ? 16.555 -2.457 -0.013 1.00 84.38 138 TRP A C 1
ATOM 1087 O O . TRP A 1 138 ? 16.046 -2.465 1.103 1.00 84.38 138 TRP A O 1
ATOM 1097 N N . ALA A 1 139 ? 16.581 -1.359 -0.774 1.00 83.31 139 ALA A N 1
ATOM 1098 C CA . ALA A 1 139 ? 16.003 -0.091 -0.330 1.00 83.31 139 ALA A CA 1
ATOM 1099 C C . ALA A 1 139 ? 14.494 -0.206 -0.036 1.00 83.31 139 ALA A C 1
ATOM 1101 O O . ALA A 1 139 ? 14.032 0.311 0.980 1.00 83.31 139 ALA A O 1
ATOM 1102 N N . VAL A 1 140 ? 13.741 -0.931 -0.869 1.00 87.38 140 VAL A N 1
ATOM 1103 C CA . VAL A 1 140 ? 12.310 -1.197 -0.643 1.00 87.38 140 VAL A CA 1
ATOM 1104 C C . VAL A 1 140 ? 12.098 -2.061 0.599 1.00 87.38 140 VAL A C 1
ATOM 1106 O O . VAL A 1 140 ? 11.267 -1.717 1.436 1.00 87.38 140 VAL A O 1
ATOM 1109 N N . VAL A 1 141 ? 12.865 -3.143 0.761 1.00 90.75 141 VAL A N 1
ATOM 1110 C CA . VAL A 1 141 ? 12.759 -4.039 1.925 1.00 90.75 141 VAL A CA 1
ATOM 1111 C C . VAL A 1 141 ? 13.077 -3.294 3.223 1.00 90.75 141 VAL A C 1
ATOM 1113 O O . VAL A 1 141 ? 12.291 -3.351 4.167 1.00 90.75 141 VAL A O 1
ATOM 1116 N N . PHE A 1 142 ? 14.183 -2.547 3.272 1.00 92.75 142 PHE A N 1
ATOM 1117 C CA . PHE A 1 142 ? 14.539 -1.740 4.441 1.00 92.75 142 PHE A CA 1
ATOM 1118 C C . PHE A 1 142 ? 13.514 -0.633 4.705 1.00 92.75 142 PHE A C 1
ATOM 1120 O O . PHE A 1 142 ? 13.132 -0.428 5.855 1.00 92.75 142 PHE A O 1
ATOM 1127 N N . GLY A 1 143 ? 13.023 0.044 3.662 1.00 93.00 143 GLY A N 1
ATOM 1128 C CA . GLY A 1 143 ? 11.975 1.057 3.791 1.00 93.00 143 GLY A CA 1
ATOM 1129 C C . GLY A 1 143 ? 10.684 0.488 4.382 1.00 93.00 143 GLY A C 1
ATOM 1130 O O . GLY A 1 143 ? 10.100 1.093 5.281 1.00 93.00 143 GLY A O 1
ATOM 1131 N N . LEU A 1 144 ? 10.282 -0.707 3.945 1.00 93.25 144 LEU A N 1
ATOM 1132 C CA . LEU A 1 144 ? 9.106 -1.405 4.459 1.00 93.25 144 LEU A CA 1
ATOM 1133 C C . LEU A 1 144 ? 9.298 -1.809 5.926 1.00 93.25 144 LEU A C 1
ATOM 1135 O O . LEU A 1 144 ? 8.429 -1.526 6.748 1.00 93.25 144 LEU A O 1
ATOM 1139 N N . LEU A 1 145 ? 10.444 -2.402 6.279 1.00 94.31 145 LEU A N 1
ATOM 1140 C CA . LEU A 1 145 ? 10.745 -2.803 7.659 1.00 94.31 145 LEU A CA 1
ATOM 1141 C C . LEU A 1 145 ? 10.805 -1.603 8.617 1.00 94.31 145 LEU A C 1
ATOM 1143 O O . LEU A 1 145 ? 10.190 -1.642 9.682 1.00 94.31 145 LEU A O 1
ATOM 1147 N N . CYS A 1 146 ? 11.490 -0.523 8.233 1.00 95.69 146 CYS A N 1
ATOM 1148 C CA . CYS A 1 146 ? 11.563 0.700 9.035 1.00 95.69 146 CYS A CA 1
ATOM 1149 C C . CYS A 1 146 ? 10.193 1.380 9.170 1.00 95.69 146 CYS A C 1
ATOM 1151 O O . CYS A 1 146 ? 9.817 1.788 10.270 1.00 95.69 146 CYS A O 1
ATOM 1153 N N . GLY A 1 147 ? 9.430 1.470 8.075 1.00 94.00 147 GLY A N 1
ATOM 1154 C CA . GLY A 1 147 ? 8.078 2.031 8.086 1.00 94.00 147 GLY A CA 1
ATOM 1155 C C . GLY A 1 147 ? 7.126 1.229 8.973 1.00 94.00 147 GLY A C 1
ATOM 1156 O O . GLY A 1 147 ? 6.393 1.810 9.771 1.00 94.00 147 GLY A O 1
ATOM 1157 N N . LEU A 1 148 ? 7.187 -0.103 8.903 1.00 90.00 148 LEU A N 1
ATOM 1158 C CA . LEU A 1 148 ? 6.395 -0.993 9.751 1.00 90.00 148 LEU A CA 1
ATOM 1159 C C . LEU A 1 148 ? 6.769 -0.852 11.233 1.00 90.00 148 LEU A C 1
ATOM 1161 O O . LEU A 1 148 ? 5.878 -0.764 12.077 1.00 90.00 148 LEU A O 1
ATOM 1165 N N . ALA A 1 149 ? 8.062 -0.785 11.560 1.00 92.56 149 ALA A N 1
ATOM 1166 C CA . ALA A 1 149 ? 8.521 -0.595 12.936 1.00 92.56 149 ALA A CA 1
ATOM 1167 C C . ALA A 1 149 ? 8.029 0.739 13.529 1.00 92.56 149 ALA A C 1
ATOM 1169 O O . ALA A 1 149 ? 7.501 0.762 14.645 1.00 92.56 149 ALA A O 1
ATOM 1170 N N . LEU A 1 150 ? 8.137 1.838 12.770 1.00 94.25 150 LEU A N 1
ATOM 1171 C CA . LEU A 1 150 ? 7.613 3.152 13.165 1.00 94.25 150 LEU A CA 1
ATOM 1172 C C . LEU A 1 150 ? 6.091 3.137 13.334 1.00 94.25 150 LEU A C 1
ATOM 1174 O O . LEU A 1 150 ? 5.578 3.669 14.316 1.00 94.25 150 LEU A O 1
ATOM 1178 N N . PHE A 1 151 ? 5.375 2.493 12.412 1.00 87.88 151 PHE A N 1
ATOM 1179 C CA . PHE A 1 151 ? 3.920 2.373 12.456 1.00 87.88 151 PHE A CA 1
ATOM 1180 C C . PHE A 1 151 ? 3.436 1.627 13.708 1.00 87.88 151 PHE A C 1
ATOM 1182 O O . PHE A 1 151 ? 2.593 2.140 14.445 1.00 87.88 151 PHE A O 1
ATOM 1189 N N . LEU 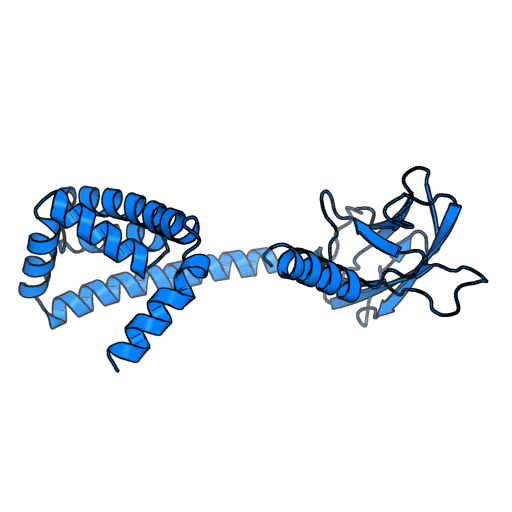A 1 152 ? 4.009 0.452 13.991 1.00 86.81 152 LEU A N 1
ATOM 1190 C CA . LEU A 1 152 ? 3.671 -0.338 15.181 1.00 86.81 152 LEU A CA 1
ATOM 1191 C C . LEU A 1 152 ? 4.004 0.415 16.475 1.00 86.81 152 LEU A C 1
ATOM 1193 O O . LEU A 1 152 ? 3.202 0.434 17.410 1.00 86.81 152 LEU A O 1
ATOM 1197 N N . THR A 1 153 ? 5.154 1.091 16.509 1.00 89.94 153 THR A N 1
ATOM 1198 C CA . THR A 1 153 ? 5.550 1.926 17.652 1.00 89.94 153 THR A CA 1
ATOM 1199 C C . THR A 1 153 ? 4.563 3.073 17.870 1.00 89.94 153 THR A C 1
ATOM 1201 O O . THR A 1 153 ? 4.150 3.311 19.004 1.00 89.94 153 THR A O 1
ATOM 1204 N N . GLY A 1 154 ? 4.119 3.739 16.800 1.00 89.31 154 GLY A N 1
ATOM 1205 C CA . GLY A 1 154 ? 3.127 4.813 16.869 1.00 89.31 154 GLY A CA 1
ATOM 1206 C C . GLY A 1 154 ? 1.782 4.356 17.438 1.00 89.31 154 GLY A C 1
ATOM 1207 O O . GLY A 1 154 ? 1.212 5.047 18.282 1.00 89.31 154 GLY A O 1
ATOM 1208 N N . ILE A 1 155 ? 1.296 3.171 17.051 1.00 85.25 155 ILE A N 1
ATOM 1209 C CA . ILE A 1 155 ? 0.048 2.608 17.598 1.00 85.25 155 ILE A CA 1
ATOM 1210 C C . ILE A 1 155 ? 0.192 2.288 19.092 1.00 85.25 155 ILE A C 1
ATOM 1212 O O . ILE A 1 155 ? -0.714 2.584 19.876 1.00 85.25 155 ILE A O 1
ATOM 1216 N N . ASN A 1 156 ? 1.331 1.731 19.509 1.00 83.19 156 ASN A N 1
ATOM 1217 C CA . ASN A 1 156 ? 1.585 1.448 20.923 1.00 83.19 156 ASN A CA 1
ATOM 1218 C C . ASN A 1 156 ? 1.668 2.742 21.748 1.00 83.19 156 ASN A C 1
ATOM 1220 O O . ASN A 1 156 ? 0.987 2.863 22.765 1.00 83.19 156 ASN A O 1
ATOM 1224 N N . MET A 1 157 ? 2.399 3.749 21.258 1.00 88.00 157 MET A N 1
ATOM 1225 C CA . MET A 1 157 ? 2.469 5.074 21.883 1.00 88.00 157 MET A CA 1
ATOM 1226 C C . MET A 1 157 ? 1.097 5.746 21.979 1.00 88.00 157 MET A C 1
ATOM 1228 O O . MET A 1 157 ? 0.778 6.341 23.005 1.00 88.00 157 MET A O 1
ATOM 1232 N N . MET A 1 158 ? 0.261 5.631 20.945 1.00 84.06 158 MET A N 1
ATOM 1233 C CA . MET A 1 158 ? -1.112 6.136 20.973 1.00 84.06 158 MET A CA 1
ATOM 1234 C C . MET A 1 158 ? -1.933 5.435 22.059 1.00 84.06 158 MET A C 1
ATOM 1236 O O . MET A 1 158 ? -2.615 6.110 22.827 1.00 84.06 158 MET A O 1
ATOM 1240 N N . SER A 1 159 ? -1.855 4.103 22.152 1.00 79.62 159 SER A N 1
ATOM 1241 C CA . SER A 1 159 ? -2.534 3.322 23.193 1.00 79.62 159 SER A CA 1
ATOM 1242 C C . SER A 1 159 ? -2.085 3.741 24.598 1.00 79.62 159 SER A C 1
ATOM 1244 O O . SER A 1 159 ? -2.923 3.946 25.479 1.00 79.62 159 SER A O 1
ATOM 1246 N N . ASP A 1 160 ? -0.783 3.920 24.813 1.00 83.25 160 ASP A N 1
ATOM 1247 C CA . ASP A 1 160 ? -0.241 4.316 26.114 1.00 83.25 160 ASP A CA 1
ATOM 1248 C C . ASP A 1 160 ? -0.549 5.774 26.464 1.00 83.25 160 ASP A C 1
ATOM 1250 O O . ASP A 1 160 ? -0.946 6.058 27.594 1.00 83.25 160 ASP A O 1
ATOM 1254 N N . GLY A 1 161 ? -0.461 6.694 25.501 1.00 85.44 161 GLY A N 1
ATOM 1255 C CA . GLY A 1 161 ? -0.843 8.095 25.683 1.00 85.44 161 GLY A CA 1
ATOM 1256 C C . GLY A 1 161 ? -2.329 8.245 26.005 1.00 85.44 161 GLY A C 1
ATOM 1257 O O . GLY A 1 161 ? -2.702 8.972 26.924 1.00 85.44 161 GLY A O 1
ATOM 1258 N N . LEU A 1 162 ? -3.185 7.484 25.321 1.00 79.25 162 LEU A N 1
ATOM 1259 C CA . LEU A 1 162 ? -4.617 7.413 25.602 1.00 79.25 162 LEU A CA 1
ATOM 1260 C C . LEU A 1 162 ? -4.900 6.855 27.006 1.00 79.25 162 LEU A C 1
ATOM 1262 O O . LEU A 1 162 ? -5.733 7.406 27.728 1.00 79.25 162 LEU A O 1
ATOM 1266 N N . LYS A 1 163 ? -4.184 5.809 27.435 1.00 77.94 163 LYS A N 1
ATOM 1267 C CA . LYS A 1 163 ? -4.270 5.296 28.812 1.00 77.94 163 LYS A CA 1
ATOM 1268 C C . LYS A 1 163 ? -3.803 6.311 29.847 1.00 77.94 163 LYS A C 1
ATOM 1270 O O . LYS A 1 163 ? -4.437 6.422 30.887 1.00 77.94 163 LYS A O 1
ATOM 1275 N N . GLN A 1 164 ? -2.723 7.042 29.597 1.00 83.25 164 GLN A N 1
ATOM 1276 C CA . GLN A 1 164 ? -2.234 8.053 30.537 1.00 83.25 164 GLN A CA 1
ATOM 1277 C C . GLN A 1 164 ? -3.188 9.251 30.624 1.00 83.25 164 GLN A C 1
ATOM 1279 O O . GLN A 1 164 ? -3.453 9.741 31.718 1.00 83.25 164 GLN A O 1
ATOM 1284 N N . ALA A 1 165 ? -3.758 9.682 29.494 1.00 82.62 165 ALA A N 1
ATOM 1285 C CA . ALA A 1 165 ? -4.669 10.823 29.436 1.00 82.62 165 ALA A CA 1
ATOM 1286 C C . ALA A 1 165 ? -6.069 10.520 30.000 1.00 82.62 165 ALA A C 1
ATOM 1288 O O . ALA A 1 165 ? -6.696 11.385 30.608 1.00 82.62 165 ALA A O 1
ATOM 1289 N N . LEU A 1 166 ? -6.586 9.308 29.777 1.00 76.62 166 LEU A N 1
ATOM 1290 C CA . LEU A 1 166 ? -7.983 8.959 30.061 1.00 76.62 166 LEU A CA 1
ATOM 1291 C C . LEU A 1 166 ? -8.143 7.811 31.075 1.00 76.62 166 LEU A C 1
ATOM 1293 O O . LEU A 1 166 ? -9.259 7.553 31.536 1.00 76.62 166 LEU A O 1
ATOM 1297 N N . GLY A 1 167 ? -7.058 7.129 31.451 1.00 77.69 167 GLY A N 1
ATOM 1298 C CA . GLY A 1 167 ? -7.011 6.107 32.499 1.00 77.69 167 GLY A CA 1
ATOM 1299 C C . GLY A 1 167 ? -8.110 5.051 32.390 1.00 77.69 167 GLY A C 1
ATOM 1300 O O . GLY A 1 167 ? -8.430 4.535 31.316 1.00 77.69 167 GLY A O 1
ATOM 1301 N N . GLN A 1 168 ? -8.748 4.779 33.530 1.00 77.56 168 GLN A N 1
ATOM 1302 C CA . GLN A 1 168 ? -9.863 3.838 33.652 1.00 77.56 168 GLN A CA 1
ATOM 1303 C C . GLN A 1 168 ? -11.098 4.250 32.826 1.00 77.56 168 GLN A C 1
ATOM 1305 O O . GLN A 1 168 ? -11.891 3.397 32.427 1.00 77.56 168 GLN A O 1
ATOM 1310 N N . ARG A 1 169 ? -11.277 5.551 32.537 1.00 81.19 169 ARG A N 1
ATOM 1311 C CA . ARG A 1 169 ? -12.441 6.042 31.779 1.00 81.19 169 ARG A CA 1
ATOM 1312 C C . ARG A 1 169 ? -12.399 5.568 30.333 1.00 81.19 169 ARG A C 1
ATOM 1314 O O . ARG A 1 169 ? -13.430 5.151 29.818 1.00 81.19 169 ARG A O 1
ATOM 1321 N N . LEU A 1 170 ? -11.226 5.566 29.701 1.00 79.56 170 LEU A N 1
ATOM 1322 C CA . LEU A 1 170 ? -11.081 5.053 28.338 1.00 79.56 170 LEU A CA 1
ATOM 1323 C C . LEU A 1 170 ? -11.357 3.558 28.261 1.00 79.56 170 LEU A C 1
ATOM 1325 O O . LEU A 1 170 ? -12.088 3.123 27.374 1.00 79.56 170 LEU A O 1
ATOM 1329 N N . GLN A 1 171 ? -10.810 2.784 29.201 1.00 80.75 171 GLN A N 1
ATOM 1330 C CA . GLN A 1 171 ? -11.076 1.350 29.262 1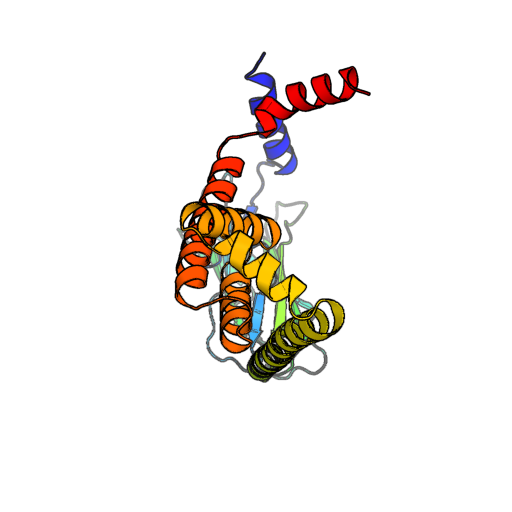.00 80.75 171 GLN A CA 1
ATOM 1331 C C . GLN A 1 171 ? -12.583 1.095 29.401 1.00 80.75 171 GLN A C 1
ATOM 1333 O O . GLN A 1 171 ? -13.135 0.277 28.670 1.00 80.75 171 GLN A O 1
ATOM 1338 N N . ASN A 1 172 ? -13.283 1.854 30.251 1.00 82.88 172 ASN A N 1
ATOM 1339 C CA . ASN A 1 172 ? -14.736 1.746 30.406 1.00 82.88 172 ASN A CA 1
ATOM 1340 C C . ASN A 1 172 ? -15.508 2.173 29.144 1.00 82.88 172 ASN A C 1
ATOM 1342 O O . ASN A 1 172 ? -16.466 1.502 28.765 1.00 82.88 172 ASN A O 1
ATOM 1346 N N . ILE A 1 173 ? -15.099 3.245 28.457 1.00 83.06 173 ILE A N 1
ATOM 1347 C CA . ILE A 1 173 ? -15.738 3.698 27.208 1.00 83.06 173 ILE A CA 1
ATOM 1348 C C . ILE A 1 173 ? -15.572 2.645 26.110 1.00 83.06 173 ILE A C 1
ATOM 1350 O O . ILE A 1 173 ? -16.554 2.271 25.465 1.00 83.06 173 ILE A O 1
ATOM 1354 N N . LEU A 1 174 ? -14.356 2.130 25.917 1.00 81.25 174 LEU A N 1
ATOM 1355 C CA . LEU A 1 174 ? -14.058 1.125 24.898 1.00 81.25 174 LEU A CA 1
ATOM 1356 C C . LEU A 1 174 ? -14.760 -0.202 25.197 1.00 81.25 174 LEU A C 1
ATOM 1358 O O . LEU A 1 174 ? -15.374 -0.790 24.306 1.00 81.25 174 LEU A O 1
ATOM 1362 N N . THR A 1 175 ? -14.746 -0.661 26.449 1.00 81.06 175 THR A N 1
ATOM 1363 C CA . THR A 1 175 ? -15.442 -1.896 26.849 1.00 81.06 175 THR A CA 1
ATOM 1364 C C . THR A 1 175 ? -16.960 -1.759 26.785 1.00 81.06 175 THR A C 1
ATOM 1366 O O . THR A 1 175 ? -17.619 -2.702 26.361 1.00 81.06 175 THR A O 1
ATOM 1369 N N . THR A 1 176 ? -17.536 -0.597 27.103 1.00 84.06 176 THR A N 1
ATOM 1370 C CA . THR A 1 176 ? -18.989 -0.365 26.985 1.00 84.06 176 THR A CA 1
ATOM 1371 C C . THR A 1 176 ? -19.427 -0.246 25.523 1.00 84.06 176 THR A C 1
ATOM 1373 O O . THR A 1 176 ? -20.471 -0.783 25.137 1.00 84.06 176 THR A O 1
ATOM 1376 N N . SER A 1 177 ? -18.608 0.402 24.690 1.00 81.12 177 SER A N 1
ATOM 1377 C CA . SER A 1 177 ? -18.855 0.555 23.249 1.00 81.12 177 SER A CA 1
ATOM 1378 C C . SER A 1 177 ? -18.661 -0.756 22.486 1.00 81.12 177 SER A C 1
ATOM 1380 O O . SER A 1 177 ? -19.300 -0.975 21.468 1.00 81.12 177 SER A O 1
ATOM 1382 N N . THR A 1 178 ? -17.854 -1.682 23.005 1.00 85.88 178 THR A N 1
ATOM 1383 C CA . THR A 1 178 ? -17.633 -3.006 22.392 1.00 85.88 178 THR A CA 1
ATOM 1384 C C . THR A 1 178 ? -18.290 -4.159 23.158 1.00 85.88 178 THR A C 1
ATOM 1386 O O . THR A 1 178 ? -18.162 -5.316 22.766 1.00 85.88 178 THR A O 1
ATOM 1389 N N . GLY A 1 179 ? -19.017 -3.867 24.241 1.00 82.12 179 GLY A N 1
ATOM 1390 C CA . GLY A 1 179 ? -19.457 -4.855 25.236 1.00 82.12 179 GLY A CA 1
ATOM 1391 C C . GLY A 1 179 ? -20.547 -5.820 24.775 1.00 82.12 179 GLY A C 1
ATOM 1392 O O . GLY A 1 179 ? -20.751 -6.868 25.381 1.00 82.12 179 GLY A O 1
ATOM 1393 N N . THR A 1 180 ? -21.241 -5.500 23.684 1.00 89.31 180 THR A N 1
ATOM 1394 C CA . THR A 1 180 ? -22.226 -6.391 23.055 1.00 89.31 180 THR A CA 1
ATOM 1395 C C . THR A 1 180 ? -21.820 -6.659 21.616 1.00 89.31 180 THR A C 1
ATOM 1397 O O . THR A 1 180 ? -21.174 -5.817 20.995 1.00 89.31 180 THR A O 1
ATOM 1400 N N . ARG A 1 181 ? -22.230 -7.809 21.064 1.00 88.62 181 ARG A N 1
ATOM 1401 C CA . ARG A 1 181 ? -21.897 -8.193 19.681 1.00 88.62 181 ARG A CA 1
ATOM 1402 C C . ARG A 1 181 ? -22.292 -7.099 18.684 1.00 88.62 181 ARG A C 1
ATOM 1404 O O . ARG A 1 181 ? -21.452 -6.669 17.913 1.00 88.62 181 ARG A O 1
ATOM 1411 N N . LEU A 1 182 ? -23.520 -6.583 18.787 1.00 90.50 182 LEU A N 1
ATOM 1412 C CA . LEU A 1 182 ? -24.028 -5.507 17.928 1.00 90.50 182 LEU A CA 1
ATOM 1413 C C . LEU A 1 182 ? -23.203 -4.220 18.036 1.00 90.50 182 LEU A C 1
ATOM 1415 O O . LEU A 1 182 ? -22.801 -3.673 17.013 1.00 90.50 182 LEU A O 1
ATOM 1419 N N . LYS A 1 183 ? -22.909 -3.749 19.256 1.00 92.00 183 LYS A N 1
ATOM 1420 C CA . LYS A 1 183 ? -22.116 -2.523 19.432 1.00 92.00 183 LYS A CA 1
ATOM 1421 C C . LYS A 1 183 ? -20.664 -2.704 18.977 1.00 92.00 183 LYS A C 1
ATOM 1423 O O . LYS A 1 183 ? -20.112 -1.809 18.345 1.00 92.00 183 LYS A O 1
ATOM 1428 N N . GLY A 1 184 ? -20.070 -3.875 19.223 1.00 90.94 184 GLY A N 1
ATOM 1429 C CA . GLY A 1 184 ? -18.748 -4.231 18.708 1.00 90.94 184 GLY A CA 1
ATOM 1430 C C . GLY A 1 184 ? -18.713 -4.209 17.180 1.00 90.94 184 GLY A C 1
ATOM 1431 O O . GLY A 1 184 ? -17.862 -3.542 16.601 1.00 90.94 184 GLY A O 1
ATOM 1432 N N . THR A 1 185 ? -19.687 -4.843 16.525 1.00 91.62 185 THR A N 1
ATOM 1433 C CA . THR A 1 185 ? -19.816 -4.832 15.062 1.00 91.62 185 THR A CA 1
ATOM 1434 C C . THR A 1 185 ? -20.022 -3.418 14.514 1.00 91.62 185 THR A C 1
ATOM 1436 O O . THR A 1 185 ? -19.315 -3.028 13.593 1.00 91.62 185 THR A O 1
ATOM 1439 N N . ALA A 1 186 ? -20.907 -2.608 15.105 1.00 92.56 186 ALA A N 1
ATOM 1440 C CA . ALA A 1 186 ? -21.108 -1.218 14.685 1.00 92.56 186 ALA A CA 1
ATOM 1441 C C . ALA A 1 186 ? -19.833 -0.368 14.839 1.00 92.56 186 ALA A C 1
ATOM 1443 O O . ALA A 1 186 ? -19.471 0.377 13.932 1.00 92.56 186 ALA A O 1
ATOM 1444 N N . THR A 1 187 ? -19.112 -0.538 15.952 1.00 91.50 187 THR A N 1
ATOM 1445 C CA . THR A 1 187 ? -17.814 0.119 16.180 1.00 91.50 187 THR A CA 1
ATOM 1446 C C . THR A 1 187 ? -16.804 -0.291 15.109 1.00 91.50 187 THR A C 1
ATOM 1448 O O . THR A 1 187 ? -16.086 0.556 14.589 1.00 91.50 187 THR A O 1
ATOM 1451 N N . GLY A 1 188 ? -16.779 -1.574 14.736 1.00 91.25 188 GLY A N 1
ATOM 1452 C CA . GLY A 1 188 ? -15.919 -2.095 13.673 1.00 91.25 188 GLY A CA 1
ATOM 1453 C C . GLY A 1 188 ? -16.245 -1.528 12.297 1.00 91.25 188 GLY A C 1
ATOM 1454 O O . GLY A 1 188 ? -15.328 -1.156 11.570 1.00 91.25 188 GLY A O 1
ATOM 1455 N N . ILE A 1 189 ? -17.534 -1.409 11.968 1.00 92.00 189 ILE A N 1
ATOM 1456 C CA . ILE A 1 189 ? -17.995 -0.782 10.722 1.00 92.00 189 ILE A CA 1
ATOM 1457 C C . ILE A 1 189 ? -17.480 0.657 10.655 1.00 92.00 189 ILE A C 1
ATOM 1459 O O . ILE A 1 189 ? -16.791 1.004 9.703 1.00 92.00 189 ILE A O 1
ATOM 1463 N N . ILE A 1 190 ? -17.739 1.463 11.690 1.00 90.12 190 ILE A N 1
ATOM 1464 C CA . ILE A 1 190 ? -17.319 2.873 11.741 1.00 90.12 190 ILE A CA 1
ATOM 1465 C C . ILE A 1 190 ? -15.798 2.989 11.634 1.00 90.12 190 ILE A C 1
ATOM 1467 O O . ILE A 1 190 ? -15.292 3.757 10.816 1.00 90.12 190 ILE A O 1
ATOM 1471 N N . LEU A 1 191 ? -15.069 2.204 12.430 1.00 89.06 191 LEU A N 1
ATOM 1472 C CA . LEU A 1 191 ? -13.611 2.218 12.435 1.00 89.06 191 LEU A CA 1
ATOM 1473 C C . LEU A 1 191 ? -13.053 1.869 11.049 1.00 89.06 191 LEU A C 1
ATOM 1475 O O . LEU A 1 191 ? -12.173 2.561 10.547 1.00 89.06 191 LEU A O 1
ATOM 1479 N N . SER A 1 192 ? -13.611 0.856 10.386 1.00 90.25 192 SER A N 1
ATOM 1480 C CA . SER A 1 192 ? -13.184 0.476 9.040 1.00 90.25 192 SER A CA 1
ATOM 1481 C C . SER A 1 192 ? -13.580 1.481 7.967 1.00 90.25 192 SER A C 1
ATOM 1483 O O . SER A 1 192 ? -12.830 1.633 7.008 1.00 90.25 192 SER A O 1
ATOM 1485 N N . THR A 1 193 ? -14.722 2.156 8.084 1.00 86.62 193 THR A N 1
ATOM 1486 C CA . THR A 1 193 ? -15.129 3.190 7.122 1.00 86.62 193 THR A CA 1
ATOM 1487 C C . THR A 1 193 ? -14.225 4.417 7.217 1.00 86.62 193 THR A C 1
ATOM 1489 O O . THR A 1 193 ? -13.857 4.979 6.189 1.00 86.62 193 THR A O 1
ATOM 1492 N N . VAL A 1 194 ? -13.823 4.806 8.432 1.00 86.19 194 VAL A N 1
ATOM 1493 C CA . VAL A 1 194 ? -12.903 5.933 8.654 1.00 86.19 194 VAL A CA 1
ATOM 1494 C C . VAL A 1 194 ? -11.485 5.582 8.215 1.00 86.19 194 VAL A C 1
ATOM 1496 O O . VAL A 1 194 ? -10.842 6.360 7.518 1.00 86.19 194 VAL A O 1
ATOM 1499 N N . THR A 1 195 ? -10.984 4.416 8.621 1.00 86.44 195 THR A N 1
ATOM 1500 C CA . THR A 1 195 ? -9.599 4.027 8.339 1.00 86.44 195 THR A CA 1
ATOM 1501 C C . THR A 1 195 ? -9.411 3.511 6.911 1.00 86.44 195 THR A C 1
ATOM 1503 O O . THR A 1 195 ? -8.304 3.601 6.391 1.00 86.44 195 THR A O 1
ATOM 1506 N N . GLN A 1 196 ? -10.444 2.932 6.287 1.00 86.06 196 GLN A N 1
ATOM 1507 C CA . GLN A 1 196 ? -10.444 2.274 4.962 1.00 86.06 196 GLN A CA 1
ATOM 1508 C C . GLN A 1 196 ? -9.394 1.164 4.748 1.00 86.06 196 GLN A C 1
ATOM 1510 O O . GLN A 1 196 ? -9.411 0.474 3.733 1.00 86.06 196 GLN A O 1
ATOM 1515 N N . SER A 1 197 ? -8.511 0.935 5.716 1.00 83.12 197 SER A N 1
ATOM 1516 C CA . SER A 1 197 ? -7.460 -0.072 5.694 1.00 83.12 197 SER A CA 1
ATOM 1517 C C . SER A 1 197 ? -7.788 -1.187 6.683 1.00 83.12 197 SER A C 1
ATOM 1519 O O . SER A 1 197 ? -7.693 -1.023 7.901 1.00 83.12 197 SER A O 1
ATOM 1521 N N . SER A 1 198 ? -8.173 -2.348 6.156 1.00 82.00 198 SER A N 1
ATOM 1522 C CA . SER A 1 198 ? -8.507 -3.536 6.953 1.00 82.00 198 SER A CA 1
ATOM 1523 C C . SER A 1 198 ? -7.308 -4.073 7.749 1.00 82.00 198 SER A C 1
ATOM 1525 O O . SER A 1 198 ? -7.474 -4.580 8.865 1.00 82.00 198 SER A O 1
ATOM 1527 N N . SER A 1 199 ? -6.091 -3.917 7.220 1.00 84.94 199 SER A N 1
ATOM 1528 C CA . SER A 1 199 ? -4.852 -4.294 7.906 1.00 84.94 199 SER A CA 1
ATOM 1529 C C . SER A 1 199 ? -4.557 -3.368 9.086 1.00 84.94 199 SER A C 1
ATOM 1531 O O . SER A 1 199 ? -4.250 -3.855 10.174 1.00 84.94 199 SER A O 1
ATOM 1533 N N . ALA A 1 200 ? -4.738 -2.055 8.920 1.00 84.12 200 ALA A N 1
ATOM 1534 C CA . ALA A 1 200 ? -4.545 -1.092 10.002 1.00 84.12 200 ALA A CA 1
ATOM 1535 C C . ALA A 1 200 ? -5.518 -1.336 11.168 1.00 84.12 200 ALA A C 1
ATOM 1537 O O . ALA A 1 200 ? -5.095 -1.351 12.324 1.00 84.12 200 ALA A O 1
ATOM 1538 N N . VAL A 1 201 ? -6.797 -1.607 10.874 1.00 88.44 201 VAL A N 1
ATOM 1539 C CA . VAL A 1 201 ? -7.804 -1.931 11.902 1.00 88.44 201 VAL A CA 1
ATOM 1540 C C . VAL A 1 201 ? -7.430 -3.200 12.674 1.00 88.44 201 VAL A C 1
ATOM 1542 O O . VAL A 1 201 ? -7.542 -3.236 13.898 1.00 88.44 201 VAL A O 1
ATOM 1545 N N . SER A 1 202 ? -6.939 -4.227 11.979 1.00 89.38 202 SER A N 1
ATOM 1546 C CA . SER A 1 202 ? -6.531 -5.488 12.612 1.00 89.38 202 SER A CA 1
ATOM 1547 C C . SER A 1 202 ? -5.353 -5.289 13.570 1.00 89.38 202 SER A C 1
ATOM 1549 O O . SER A 1 202 ? -5.402 -5.746 14.712 1.00 89.38 202 SER A O 1
ATOM 1551 N N . VAL A 1 203 ? -4.322 -4.553 13.141 1.00 88.38 203 VAL A N 1
ATOM 1552 C CA . VAL A 1 203 ? -3.150 -4.236 13.975 1.00 88.38 203 VAL A CA 1
ATOM 1553 C C . VAL A 1 203 ? -3.549 -3.406 15.199 1.00 88.38 203 VAL A C 1
ATOM 1555 O O . VAL A 1 203 ? -3.143 -3.720 16.315 1.00 88.38 203 VAL A O 1
ATOM 1558 N N . MET A 1 204 ? -4.408 -2.401 15.016 1.00 88.50 204 MET A N 1
ATOM 1559 C CA . MET A 1 204 ? -4.924 -1.569 16.107 1.00 88.50 204 MET A CA 1
ATOM 1560 C C . MET A 1 204 ? -5.669 -2.396 17.165 1.00 88.50 204 MET A C 1
ATOM 1562 O O . MET A 1 204 ? -5.465 -2.204 18.364 1.00 88.50 204 MET A O 1
ATOM 1566 N N . LEU A 1 205 ? -6.506 -3.349 16.739 1.00 90.31 205 LEU A N 1
ATOM 1567 C CA . LEU A 1 205 ? -7.225 -4.234 17.659 1.00 90.31 205 LEU A CA 1
ATOM 1568 C C . LEU A 1 205 ? -6.288 -5.160 18.432 1.00 90.31 205 LEU A C 1
ATOM 1570 O O . LEU A 1 205 ? -6.516 -5.373 19.622 1.00 90.31 205 LEU A O 1
ATOM 1574 N N . ILE A 1 206 ? -5.237 -5.678 17.789 1.00 89.81 206 ILE A N 1
ATOM 1575 C CA . ILE A 1 206 ? -4.211 -6.481 18.467 1.00 89.81 206 ILE A CA 1
ATOM 1576 C C . ILE A 1 206 ? -3.546 -5.646 19.570 1.00 89.81 206 ILE A C 1
ATOM 1578 O O . ILE A 1 206 ? -3.515 -6.092 20.717 1.00 89.81 206 ILE A O 1
ATOM 1582 N N . SER A 1 207 ? -3.122 -4.413 19.271 1.00 87.00 207 SER A N 1
ATOM 1583 C CA . SER A 1 207 ? -2.533 -3.507 20.268 1.00 87.00 207 SER A CA 1
ATOM 1584 C C . SER A 1 207 ? -3.495 -3.178 21.414 1.00 87.00 207 SER A C 1
ATOM 1586 O O . SER A 1 207 ? -3.083 -3.136 22.569 1.00 87.00 207 SER A O 1
ATOM 1588 N N . PHE A 1 208 ? -4.789 -2.982 21.147 1.00 86.94 208 PHE A N 1
ATOM 1589 C CA . PHE A 1 208 ? -5.781 -2.717 22.201 1.00 86.94 208 PHE A CA 1
ATOM 1590 C C . PHE A 1 208 ? -6.077 -3.925 23.090 1.00 86.94 208 PHE A C 1
ATOM 1592 O O . PHE A 1 208 ? -6.406 -3.755 24.269 1.00 86.94 208 PHE A O 1
ATOM 1599 N N . VAL A 1 209 ? -5.976 -5.136 22.545 1.00 89.06 209 VAL A N 1
ATOM 1600 C CA . VAL A 1 209 ? -6.099 -6.369 23.328 1.00 89.06 209 VAL A CA 1
ATOM 1601 C C . VAL A 1 209 ? -4.859 -6.577 24.192 1.00 89.06 209 VAL A C 1
ATOM 1603 O O . VAL A 1 209 ? -5.002 -6.824 25.390 1.00 89.06 209 VAL A O 1
ATOM 1606 N N . ASP A 1 210 ? -3.664 -6.412 23.621 1.00 86.56 210 ASP A N 1
ATOM 1607 C CA . ASP A 1 210 ? -2.387 -6.522 24.341 1.00 86.56 210 ASP A CA 1
ATOM 1608 C C . ASP A 1 210 ? -2.312 -5.517 25.500 1.00 86.56 210 ASP A C 1
ATOM 1610 O O . ASP A 1 210 ? -1.990 -5.839 26.646 1.00 86.56 210 ASP A O 1
ATOM 1614 N N . SER A 1 211 ? -2.783 -4.301 25.237 1.00 84.81 211 SER A N 1
ATOM 1615 C CA . SER A 1 211 ? -2.830 -3.226 26.213 1.00 84.81 211 SER A CA 1
ATOM 1616 C C . SER A 1 211 ? -3.996 -3.363 27.218 1.00 84.81 211 SER A C 1
ATOM 1618 O O . SER A 1 211 ? -4.135 -2.524 28.112 1.00 84.81 211 SER A O 1
ATOM 1620 N N . LYS A 1 212 ? -4.803 -4.434 27.145 1.00 85.88 212 LYS A N 1
ATOM 1621 C CA . LYS A 1 212 ? -5.977 -4.719 28.001 1.00 85.88 212 LYS A CA 1
ATOM 1622 C C . LYS A 1 212 ? -7.080 -3.654 27.937 1.00 85.88 212 LYS A C 1
ATOM 1624 O O . LYS A 1 212 ? -7.948 -3.611 28.811 1.00 85.88 212 LYS A O 1
ATOM 1629 N N . LEU A 1 213 ? -7.076 -2.800 26.914 1.00 84.25 213 LEU A N 1
ATOM 1630 C CA . LEU A 1 213 ? -8.123 -1.799 26.698 1.00 84.25 213 LEU A CA 1
ATOM 1631 C C . LEU A 1 213 ? -9.443 -2.440 26.262 1.00 84.25 213 LEU A C 1
ATOM 1633 O O . LEU A 1 213 ? -10.512 -1.961 26.640 1.00 84.25 213 LEU A O 1
ATOM 1637 N N . ILE A 1 214 ? -9.371 -3.526 25.489 1.00 88.75 214 ILE A N 1
ATOM 1638 C CA . ILE A 1 214 ? -10.529 -4.282 25.004 1.00 88.75 214 ILE A CA 1
ATOM 1639 C C . ILE A 1 214 ? -10.267 -5.778 25.233 1.00 88.75 214 ILE A C 1
ATOM 1641 O O . ILE A 1 214 ? -9.186 -6.261 24.904 1.00 88.75 214 ILE A O 1
ATOM 1645 N N . PRO A 1 215 ? -11.225 -6.556 25.765 1.00 89.06 215 PRO A N 1
ATOM 1646 C CA . PRO A 1 215 ? -11.055 -7.999 25.886 1.00 89.06 215 PRO A CA 1
ATOM 1647 C C . PRO A 1 215 ? -11.088 -8.673 24.507 1.00 89.06 215 PRO A C 1
ATOM 1649 O O . PRO A 1 215 ? -11.874 -8.294 23.637 1.00 89.06 215 PRO A O 1
ATOM 1652 N N . PHE A 1 216 ? -10.306 -9.742 24.336 1.00 90.31 216 PHE A N 1
ATOM 1653 C CA . PHE A 1 216 ? -10.204 -10.504 23.080 1.00 90.31 216 PHE A CA 1
ATOM 1654 C C . PHE A 1 216 ? -11.568 -10.922 22.497 1.00 90.31 216 PHE A C 1
ATOM 1656 O O . PHE A 1 216 ? -11.813 -10.846 21.297 1.00 90.31 216 PHE A O 1
ATOM 1663 N N . ARG A 1 217 ? -12.522 -11.293 23.358 1.00 90.38 217 ARG A N 1
ATOM 1664 C CA . ARG A 1 217 ? -13.878 -11.658 22.923 1.00 90.38 217 ARG A CA 1
ATOM 1665 C C . ARG A 1 217 ? -14.608 -10.513 22.210 1.00 90.38 217 ARG A C 1
ATOM 1667 O O . ARG A 1 217 ? -15.398 -10.764 21.303 1.00 90.38 217 ARG A O 1
ATOM 1674 N N . ASN A 1 218 ? -14.367 -9.272 22.622 1.00 90.38 218 ASN A N 1
ATOM 1675 C CA . ASN A 1 218 ? -15.006 -8.104 22.027 1.00 90.38 218 ASN A CA 1
ATOM 1676 C C . ASN A 1 218 ? -14.290 -7.678 20.739 1.00 90.38 218 ASN A C 1
ATOM 1678 O O . ASN A 1 218 ? -14.963 -7.266 19.796 1.00 90.38 218 ASN A O 1
ATOM 1682 N N . SER A 1 219 ? -12.962 -7.834 20.652 1.00 91.56 219 SER A N 1
ATOM 1683 C CA . SER A 1 219 ? -12.211 -7.508 19.429 1.00 91.56 219 SER A CA 1
ATOM 1684 C C . SER A 1 219 ? -12.634 -8.372 18.238 1.00 91.56 219 SER A C 1
ATOM 1686 O O . SER A 1 219 ? -12.667 -7.875 17.114 1.00 91.56 219 SER A O 1
ATOM 1688 N N . MET A 1 220 ? -13.069 -9.616 18.466 1.00 92.31 220 MET A N 1
ATOM 1689 C CA . MET A 1 220 ? -13.664 -10.457 17.419 1.00 92.31 220 MET A CA 1
ATOM 1690 C C . MET A 1 220 ? -14.915 -9.824 16.791 1.00 92.31 220 MET A C 1
ATOM 1692 O O . MET A 1 220 ? -15.055 -9.812 15.569 1.00 92.31 220 MET A O 1
ATOM 1696 N N . ALA A 1 221 ? -15.817 -9.267 17.608 1.00 91.88 221 ALA A N 1
ATOM 1697 C CA . ALA A 1 221 ? -17.031 -8.615 17.110 1.00 91.88 221 ALA A CA 1
ATOM 1698 C C . ALA A 1 221 ? -16.703 -7.347 16.306 1.00 91.88 221 ALA A C 1
ATOM 1700 O O . ALA A 1 221 ? -17.334 -7.093 15.278 1.00 91.88 221 ALA A O 1
ATOM 1701 N N . VAL A 1 222 ? -15.689 -6.591 16.743 1.00 92.69 222 VAL A N 1
ATOM 1702 C CA . VAL A 1 222 ? -15.174 -5.417 16.021 1.00 92.69 222 VAL A CA 1
ATOM 1703 C C . VAL A 1 222 ? -14.511 -5.826 14.705 1.00 92.69 222 VAL A C 1
ATOM 1705 O O . VAL A 1 222 ? -14.767 -5.205 13.682 1.00 92.69 222 VAL A O 1
ATOM 1708 N N . THR A 1 223 ? -13.743 -6.916 14.694 1.00 92.81 223 THR A N 1
ATOM 1709 C CA . THR A 1 223 ? -13.102 -7.450 13.479 1.00 92.81 223 THR A CA 1
ATOM 1710 C C . THR A 1 223 ? -14.144 -7.879 12.444 1.00 92.81 223 THR A C 1
ATOM 1712 O O . THR A 1 223 ? -14.029 -7.526 11.272 1.00 92.81 223 THR A O 1
ATOM 1715 N N . MET A 1 224 ? -15.212 -8.570 12.868 1.00 92.19 224 MET A N 1
ATOM 1716 C CA . MET A 1 224 ? -16.326 -8.891 11.965 1.00 92.19 224 MET A CA 1
ATOM 1717 C C . MET A 1 224 ? -17.031 -7.631 11.449 1.00 92.19 224 MET A C 1
ATOM 1719 O O . MET A 1 224 ? -17.361 -7.551 10.270 1.00 92.19 224 MET A O 1
ATOM 1723 N N . GLY A 1 225 ? -17.229 -6.629 12.310 1.00 91.38 225 GLY A N 1
ATOM 1724 C CA . GLY A 1 225 ? -17.761 -5.330 11.902 1.00 91.38 225 GLY A CA 1
ATOM 1725 C C . GLY A 1 225 ? -16.899 -4.624 10.864 1.00 91.38 225 GLY A C 1
ATOM 1726 O O . GLY A 1 225 ? -17.424 -4.085 9.896 1.00 91.38 225 GLY A O 1
ATOM 1727 N N . ALA A 1 226 ? -15.579 -4.674 11.019 1.00 91.25 226 ALA A N 1
ATOM 1728 C CA . ALA A 1 226 ? -14.654 -4.063 10.076 1.00 91.25 226 ALA A CA 1
ATOM 1729 C C . ALA A 1 226 ? -14.762 -4.687 8.676 1.00 91.25 226 ALA A C 1
ATOM 1731 O O . ALA A 1 226 ? -14.841 -3.963 7.686 1.00 91.25 226 ALA A O 1
ATOM 1732 N N . ALA A 1 227 ? -14.876 -6.016 8.590 1.00 90.06 227 ALA A N 1
ATOM 1733 C CA . ALA A 1 227 ? -15.103 -6.710 7.319 1.00 90.06 227 ALA A CA 1
ATOM 1734 C C . ALA A 1 227 ? -16.445 -6.327 6.656 1.00 90.06 227 ALA A C 1
ATOM 1736 O O . ALA A 1 227 ? -16.544 -6.222 5.432 1.00 90.06 227 ALA A O 1
ATOM 1737 N N . LEU A 1 228 ? -17.485 -6.074 7.455 1.00 91.00 228 LEU A N 1
ATOM 1738 C CA . LEU A 1 228 ? -18.750 -5.548 6.938 1.00 91.00 228 LEU A CA 1
ATOM 1739 C C . LEU A 1 228 ? -18.611 -4.095 6.461 1.00 91.00 228 LEU A C 1
ATOM 1741 O O . LEU A 1 228 ? -19.170 -3.741 5.428 1.00 91.00 228 LEU A O 1
ATOM 1745 N N . GLY A 1 229 ? -17.842 -3.262 7.164 1.00 88.75 229 GLY A N 1
ATOM 1746 C CA . GLY A 1 229 ? -17.638 -1.851 6.822 1.00 88.75 229 GLY A CA 1
ATOM 1747 C C . GLY A 1 229 ? -16.974 -1.633 5.461 1.00 88.75 229 GLY A C 1
ATOM 1748 O O . GLY A 1 229 ? -17.409 -0.762 4.699 1.00 88.75 229 GLY A O 1
ATOM 1749 N N . THR A 1 230 ? -15.979 -2.449 5.100 1.00 88.12 230 THR A N 1
ATOM 1750 C CA . THR A 1 230 ? -15.373 -2.392 3.756 1.00 88.12 230 THR A CA 1
ATOM 1751 C C . THR A 1 230 ? -16.380 -2.768 2.670 1.00 88.12 230 THR A C 1
ATOM 1753 O O . THR A 1 230 ? -16.465 -2.091 1.648 1.00 88.12 230 THR A O 1
ATOM 1756 N N . THR A 1 231 ? -17.209 -3.783 2.923 1.00 88.50 231 THR A N 1
ATOM 1757 C CA . THR A 1 231 ? -18.262 -4.222 1.995 1.00 88.50 231 THR A CA 1
ATOM 1758 C C . THR A 1 231 ? -19.329 -3.144 1.806 1.00 88.50 231 THR A C 1
ATOM 1760 O O . THR A 1 231 ? -19.713 -2.850 0.677 1.00 88.50 231 THR A O 1
ATOM 1763 N N . ILE A 1 232 ? -19.772 -2.503 2.894 1.00 87.31 232 ILE A N 1
ATOM 1764 C CA . ILE A 1 232 ? -20.738 -1.396 2.842 1.00 87.31 232 ILE A CA 1
ATOM 1765 C C . ILE A 1 232 ? -20.165 -0.225 2.043 1.00 87.31 232 ILE A C 1
ATOM 1767 O O . ILE A 1 232 ? -20.868 0.327 1.206 1.00 87.31 232 ILE A O 1
ATOM 1771 N N . THR A 1 233 ? -18.894 0.128 2.256 1.00 85.00 233 THR A N 1
ATOM 1772 C CA . THR A 1 233 ? -18.231 1.209 1.507 1.00 85.00 233 THR A CA 1
ATOM 1773 C C . THR A 1 233 ? -18.216 0.915 0.006 1.00 85.00 233 THR A C 1
ATOM 1775 O O . THR A 1 233 ? -18.599 1.769 -0.789 1.00 85.00 233 THR A O 1
ATOM 1778 N N . ILE A 1 234 ? -17.847 -0.310 -0.386 1.00 86.56 234 ILE A N 1
ATOM 1779 C CA . ILE A 1 234 ? -17.856 -0.735 -1.795 1.00 86.56 234 ILE A CA 1
ATOM 1780 C C . ILE A 1 234 ? -19.277 -0.691 -2.362 1.00 86.56 234 ILE A C 1
ATOM 1782 O O . ILE A 1 234 ? -19.487 -0.160 -3.450 1.00 86.56 234 ILE A O 1
ATOM 1786 N N . GLN A 1 235 ? -20.263 -1.198 -1.622 1.00 85.00 235 GLN A N 1
ATOM 1787 C CA . GLN A 1 235 ? -21.655 -1.195 -2.063 1.00 85.00 235 GLN A CA 1
ATOM 1788 C C . GLN A 1 235 ? -22.206 0.229 -2.207 1.00 85.00 235 GLN A C 1
ATOM 1790 O O . GLN A 1 235 ? -22.975 0.495 -3.126 1.00 85.00 235 GLN A O 1
ATOM 1795 N N . LEU A 1 236 ? -21.801 1.150 -1.330 1.00 83.00 236 LEU A N 1
ATOM 1796 C CA . LEU A 1 236 ? -22.197 2.555 -1.378 1.00 83.00 236 LEU A CA 1
ATOM 1797 C C . LEU A 1 236 ? -21.596 3.270 -2.591 1.00 83.00 236 LEU A C 1
ATOM 1799 O O . LEU A 1 236 ? -22.266 4.111 -3.170 1.00 83.00 236 LEU A O 1
ATOM 1803 N N . ILE A 1 237 ? -20.380 2.905 -3.003 1.00 81.25 237 ILE A N 1
ATOM 1804 C CA . ILE A 1 237 ? -19.771 3.382 -4.255 1.00 81.25 237 ILE A CA 1
ATOM 1805 C C . ILE A 1 237 ? -20.463 2.754 -5.477 1.00 81.25 237 ILE A C 1
ATOM 1807 O O . ILE A 1 237 ? -20.658 3.423 -6.488 1.00 81.25 237 ILE A O 1
ATOM 1811 N N . ALA A 1 238 ? -20.838 1.473 -5.393 1.00 82.69 238 ALA A N 1
ATOM 1812 C CA . ALA A 1 238 ? -21.520 0.756 -6.470 1.00 82.69 238 ALA A CA 1
ATOM 1813 C C . ALA A 1 238 ? -22.952 1.265 -6.707 1.00 82.69 238 ALA A C 1
ATOM 1815 O O . ALA A 1 238 ? -23.421 1.297 -7.845 1.00 82.69 238 ALA A O 1
ATOM 1816 N N . PHE A 1 239 ? -23.648 1.697 -5.651 1.00 80.69 239 PHE A N 1
ATOM 1817 C CA . PHE A 1 239 ? -24.812 2.561 -5.799 1.00 80.69 239 PHE A CA 1
ATOM 1818 C C . PHE A 1 239 ? -24.314 3.897 -6.346 1.00 80.69 239 PHE A C 1
ATOM 1820 O O . PHE A 1 239 ? -23.621 4.622 -5.652 1.00 80.69 239 PHE A O 1
ATOM 1827 N N . ASN A 1 240 ? -24.632 4.222 -7.596 1.00 69.56 240 ASN A N 1
ATOM 1828 C CA . ASN A 1 240 ? -24.168 5.439 -8.259 1.00 69.56 240 ASN A CA 1
ATOM 1829 C C . ASN A 1 240 ? -24.765 6.703 -7.599 1.00 69.56 240 ASN A C 1
ATOM 1831 O O . ASN A 1 240 ? -25.701 7.314 -8.112 1.00 69.56 240 ASN A O 1
ATOM 1835 N N . VAL A 1 241 ? -24.245 7.101 -6.432 1.00 68.69 241 VAL A N 1
ATOM 1836 C CA . VAL A 1 241 ? -24.702 8.276 -5.668 1.00 68.69 241 VAL A CA 1
ATOM 1837 C C . VAL A 1 241 ? 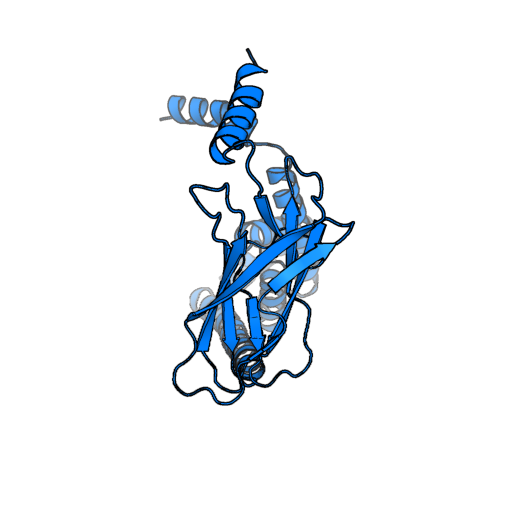-24.551 9.553 -6.502 1.00 68.69 241 VAL A C 1
ATOM 1839 O O . VAL A 1 241 ? -25.266 10.526 -6.268 1.00 68.69 241 VAL A O 1
ATOM 1842 N N . ALA A 1 242 ? -23.694 9.540 -7.532 1.00 69.25 242 ALA A N 1
ATOM 1843 C CA . ALA A 1 242 ? -23.570 10.636 -8.484 1.00 69.25 242 ALA A CA 1
ATOM 1844 C C . ALA A 1 242 ? -24.886 10.922 -9.231 1.00 69.25 242 ALA A C 1
ATOM 1846 O O . ALA A 1 242 ? -25.196 12.094 -9.442 1.00 69.25 242 ALA A O 1
ATOM 1847 N N . ASP A 1 243 ? -25.713 9.911 -9.525 1.00 75.25 243 ASP A N 1
ATOM 1848 C CA . ASP A 1 243 ? -27.020 10.111 -10.175 1.00 75.25 243 ASP A CA 1
ATOM 1849 C C . ASP A 1 243 ? -28.017 10.844 -9.259 1.00 75.25 243 ASP A C 1
ATOM 1851 O O . ASP A 1 243 ? -28.906 11.556 -9.730 1.00 75.25 243 ASP A O 1
ATOM 1855 N N . TYR A 1 244 ? -27.844 10.720 -7.938 1.00 79.94 244 TYR A N 1
ATOM 1856 C CA . TYR A 1 244 ? -28.670 11.383 -6.926 1.00 79.94 244 TYR A CA 1
ATOM 1857 C C . TYR A 1 244 ? -28.031 12.654 -6.348 1.00 79.94 244 TYR A C 1
ATOM 1859 O O . TYR A 1 244 ? -28.660 13.349 -5.547 1.00 79.94 244 TYR A O 1
ATOM 1867 N N . SER A 1 245 ? -26.808 12.993 -6.767 1.00 81.62 245 SER A N 1
ATOM 1868 C CA . SER A 1 245 ? -26.034 14.126 -6.241 1.00 81.62 245 SER A CA 1
ATOM 1869 C C . SER A 1 245 ? -26.783 15.459 -6.349 1.00 81.62 245 SER A C 1
ATOM 1871 O O . SER A 1 245 ? -26.779 16.248 -5.405 1.00 81.62 245 SER A O 1
ATOM 1873 N N . MET A 1 246 ? -27.517 15.676 -7.445 1.00 81.88 246 MET A N 1
ATOM 1874 C CA . MET A 1 246 ? -28.323 16.882 -7.661 1.00 81.88 246 MET A CA 1
ATOM 1875 C C . MET A 1 246 ? -29.451 17.053 -6.635 1.00 81.88 246 MET A C 1
ATOM 1877 O O . MET A 1 246 ? -29.739 18.182 -6.241 1.00 81.88 246 MET A O 1
ATOM 1881 N N . TYR A 1 247 ? -30.045 15.961 -6.144 1.00 86.12 247 TYR A N 1
ATOM 1882 C CA . TYR A 1 247 ? -31.055 16.029 -5.084 1.00 86.12 247 TYR A CA 1
ATO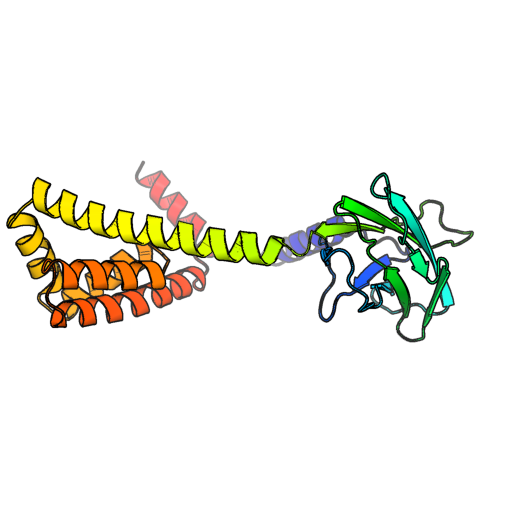M 1883 C C . TYR A 1 247 ? -30.431 16.404 -3.735 1.00 86.12 247 TYR A C 1
ATOM 1885 O O . TYR A 1 247 ? -30.991 17.229 -3.016 1.00 86.12 247 TYR A O 1
ATOM 1893 N N . PHE A 1 248 ? -29.253 15.861 -3.410 1.00 85.06 248 PHE A N 1
ATOM 1894 C CA . PHE A 1 248 ? -28.539 16.214 -2.178 1.00 85.06 248 PHE A CA 1
ATOM 1895 C C . PHE A 1 248 ? -28.095 17.682 -2.163 1.00 85.06 248 PHE A C 1
ATOM 1897 O O . PHE A 1 248 ? -28.246 18.349 -1.141 1.00 85.06 248 PHE A O 1
ATOM 1904 N N . ILE A 1 249 ? -27.617 18.206 -3.297 1.00 88.75 249 ILE A N 1
ATOM 1905 C CA . ILE A 1 249 ? -27.244 19.624 -3.431 1.00 88.75 249 ILE A CA 1
ATOM 1906 C C . ILE A 1 249 ? -28.474 20.528 -3.265 1.00 88.75 249 ILE A C 1
ATOM 1908 O O . ILE A 1 249 ? -28.405 21.520 -2.542 1.00 88.75 249 ILE A O 1
ATOM 1912 N N . ALA A 1 250 ? -29.612 20.176 -3.875 1.00 89.94 250 ALA A N 1
ATOM 1913 C CA . ALA A 1 250 ? -30.848 20.952 -3.754 1.00 89.94 250 ALA A CA 1
ATOM 1914 C C . ALA A 1 250 ? -31.367 21.012 -2.306 1.00 89.94 250 ALA A C 1
ATOM 1916 O O . ALA A 1 250 ? -31.759 22.078 -1.837 1.00 89.94 250 ALA A O 1
ATOM 1917 N N . VAL A 1 251 ? -31.325 19.892 -1.575 1.00 94.06 251 VAL A N 1
ATOM 1918 C CA . VAL A 1 251 ? -31.705 19.856 -0.152 1.00 94.06 251 VAL A CA 1
ATOM 1919 C C . VAL A 1 251 ? -30.735 20.675 0.701 1.00 94.06 251 VAL A C 1
ATOM 1921 O O . VAL A 1 251 ? -31.181 21.439 1.554 1.00 94.06 251 VAL A O 1
ATOM 1924 N N . GLY A 1 252 ? -29.427 20.563 0.447 1.00 89.44 252 GLY A N 1
ATOM 1925 C CA . GLY A 1 252 ? -28.411 21.360 1.138 1.00 89.44 252 GLY A CA 1
ATOM 1926 C C . GLY A 1 252 ? -28.598 22.865 0.934 1.00 89.44 252 GLY A C 1
ATOM 1927 O O . GLY A 1 252 ? -28.448 23.623 1.884 1.00 89.44 252 GLY A O 1
ATOM 1928 N N . PHE A 1 253 ? -28.996 23.287 -0.269 1.00 92.62 253 PHE A N 1
ATOM 1929 C CA . PHE A 1 253 ? -29.300 24.688 -0.565 1.00 92.62 253 PHE A CA 1
ATOM 1930 C C . PHE A 1 253 ? -30.583 25.187 0.117 1.00 92.62 253 PHE A C 1
ATOM 1932 O O . PHE A 1 253 ? -30.638 26.339 0.514 1.00 92.62 253 PHE A O 1
ATOM 1939 N N . ILE A 1 254 ? -31.608 24.342 0.275 1.00 94.81 254 ILE A N 1
ATOM 1940 C CA . ILE A 1 254 ? -32.857 24.716 0.970 1.00 94.81 254 ILE A CA 1
ATOM 1941 C C . ILE A 1 254 ? -32.658 24.815 2.492 1.00 94.81 254 ILE A C 1
ATOM 1943 O O . ILE A 1 254 ? -33.379 25.558 3.155 1.00 94.81 254 ILE A O 1
ATOM 1947 N N . MET A 1 255 ? -31.720 24.047 3.055 1.00 88.69 255 MET A N 1
ATOM 1948 C CA . MET A 1 255 ? -31.395 24.097 4.485 1.00 88.69 255 MET A CA 1
ATOM 1949 C C . MET A 1 255 ? -30.403 25.204 4.876 1.00 88.69 255 MET A C 1
ATOM 1951 O O . MET A 1 255 ? -30.276 25.465 6.073 1.00 88.69 255 MET A O 1
ATOM 1955 N N . ALA A 1 256 ? -29.695 25.803 3.914 1.00 69.06 256 ALA A N 1
ATOM 1956 C CA . ALA A 1 256 ? -28.746 26.899 4.128 1.00 69.06 256 ALA A CA 1
ATOM 1957 C C . ALA A 1 256 ? -29.449 28.264 4.117 1.00 69.06 256 ALA A C 1
ATOM 1959 O O . ALA A 1 256 ? -29.046 29.120 4.937 1.00 69.06 256 ALA A O 1
#

Sequence (256 aa):
MKSLFVYGLMLWFMLQQGWSSELRIDKQHDGGIALETTRVTAGQTDIRPLRVKVSKLLQPVQGIKVYASVTEKPEGEDGFRLINDIAVTGADGCADFYYYPGNVAGESRVCVYIGSDEAEFPEITVFRFQIVSARWVWAVVFGLLCGLALFLTGINMMSDGLKQALGQRLQNILTTSTGTRLKGTATGIILSTVTQSSSAVSVMLISFVDSKLIPFRNSMAVTMGAALGTTITIQLIAFNVADYSMYFIAVGFIMA